Protein AF-0000000066669641 (afdb_homodimer)

InterPro domains:
  IPR005149 Transcription regulator PadR, N-terminal [PF03551] (8-84)
  IPR036388 Winged helix-like DNA-binding domain superfamily [G3DSA:1.10.10.10] (2-96)
  IPR036390 Winged helix DNA-binding domain superfamily [SSF46785] (4-176)

Radius of gyration: 23.29 Å; Cα contacts (8 Å, |Δi|>4): 427; chains: 2; bounding box: 47×69×54 Å

pLDDT: mean 85.63, std 14.17, range [37.62, 98.5]

Sequence (362 aa):
MNETRLFVLAALAKSGPMHGHQLRRDARLDRAELWSRVKPGSLYGALHRMADENLIRPLRTEQPGALPARTVYEITDEGLRELRALRDEALTEVDIRPDPVDLALAVSADLDRKLLRGYLEDRIAALRAHGSRIAHHLERRWPEQSVVDDLVVDHAVMRIQAEIDWHEKILANIDELGDASMNETRLFVLAALAKSGPMHGHQLRRDARLDRAELWSRVKPGSLYGALHRMADENLIRPLRTEQPGALPARTVYEITDEGLRELRALRDEALTEVDIRPDPVDLALAVSADLDRKLLRGYLEDRIAALRAHGSRIAHHLERRWPEQSVVDDLVVDHAVMRIQAEIDWHEKILANIDELGDAS

Structure (mmCIF, N/CA/C/O backbone):
data_AF-0000000066669641-model_v1
#
loop_
_entity.id
_entity.type
_entity.pdbx_description
1 polymer 'Putative transcriptional regulator'
#
loop_
_atom_site.group_PDB
_atom_site.id
_atom_site.type_symbol
_atom_site.label_atom_id
_atom_site.label_alt_id
_atom_site.label_comp_id
_atom_site.label_asym_id
_atom_site.label_entity_id
_atom_site.label_seq_id
_atom_site.pdbx_PDB_ins_code
_atom_site.Cartn_x
_atom_site.Cartn_y
_atom_site.Cartn_z
_atom_site.occupancy
_atom_site.B_iso_or_equiv
_atom_site.auth_seq_id
_atom_site.auth_comp_id
_atom_site.auth_asym_id
_atom_site.auth_atom_id
_atom_site.pdbx_PDB_model_num
ATOM 1 N N . MET A 1 1 ? -9.578 7.969 -2.855 1 77.88 1 MET A N 1
ATOM 2 C CA . MET A 1 1 ? -9.242 9.211 -2.154 1 77.88 1 MET A CA 1
ATOM 3 C C . MET A 1 1 ? -8.07 9.914 -2.82 1 77.88 1 MET A C 1
ATOM 5 O O . MET A 1 1 ? -7.148 9.258 -3.32 1 77.88 1 MET A O 1
ATOM 9 N N . ASN A 1 2 ? -8.203 11.281 -2.865 1 85.44 2 ASN A N 1
ATOM 10 C CA . ASN A 1 2 ? -7.125 12.086 -3.434 1 85.44 2 ASN A CA 1
ATOM 11 C C . ASN A 1 2 ? -6.055 12.406 -2.393 1 85.44 2 ASN A C 1
ATOM 13 O O . ASN A 1 2 ? -6.16 13.391 -1.667 1 85.44 2 ASN A O 1
ATOM 17 N N . GLU A 1 3 ? -5.031 11.68 -2.336 1 86.75 3 GLU A N 1
ATOM 18 C CA . GLU A 1 3 ? -4.012 11.75 -1.296 1 86.75 3 GLU A CA 1
ATOM 19 C C . GLU A 1 3 ? -3.197 13.039 -1.41 1 86.75 3 GLU A C 1
ATOM 21 O O . GLU A 1 3 ? -2.77 13.602 -0.4 1 86.75 3 GLU A O 1
ATOM 26 N N . THR A 1 4 ? -3.041 13.484 -2.646 1 87.62 4 THR A N 1
ATOM 27 C CA . THR A 1 4 ? -2.303 14.719 -2.861 1 87.62 4 THR A CA 1
ATOM 28 C C . THR A 1 4 ? -3.049 15.906 -2.258 1 87.62 4 THR A C 1
ATOM 30 O O . THR A 1 4 ? -2.447 16.75 -1.586 1 87.62 4 THR A O 1
ATOM 33 N N . ARG A 1 5 ? -4.332 15.93 -2.477 1 91.38 5 ARG A N 1
ATOM 34 C CA . ARG A 1 5 ? -5.168 16.984 -1.912 1 91.38 5 ARG A CA 1
ATOM 35 C C . ARG A 1 5 ? -5.137 16.953 -0.388 1 91.38 5 ARG A C 1
ATOM 37 O O . ARG A 1 5 ? -5 18 0.257 1 91.38 5 ARG A O 1
ATOM 44 N N . LEU A 1 6 ? -5.273 15.781 0.123 1 91.94 6 LEU A N 1
ATOM 45 C CA . LEU A 1 6 ? -5.219 15.625 1.572 1 91.94 6 LEU A CA 1
ATOM 46 C C . LEU A 1 6 ? -3.891 16.125 2.123 1 91.94 6 LEU A C 1
ATOM 48 O O . LEU A 1 6 ? -3.863 16.859 3.123 1 91.94 6 LEU A O 1
ATOM 52 N N . PHE A 1 7 ? -2.834 15.828 1.458 1 89.19 7 PHE A N 1
ATOM 53 C CA . PHE A 1 7 ? -1.506 16.234 1.91 1 89.19 7 PHE A CA 1
ATOM 54 C C . PHE A 1 7 ? -1.358 17.75 1.89 1 89.19 7 PHE A C 1
ATOM 56 O O . PHE A 1 7 ? -0.951 18.344 2.885 1 89.19 7 PHE A O 1
ATOM 63 N N . VAL A 1 8 ? -1.684 18.328 0.828 1 91 8 VAL A N 1
ATOM 64 C CA . VAL A 1 8 ? -1.504 19.766 0.656 1 91 8 VAL A CA 1
ATOM 65 C C . VAL A 1 8 ? -2.34 20.516 1.69 1 91 8 VAL A C 1
ATOM 67 O O . VAL A 1 8 ? -1.834 21.406 2.375 1 91 8 VAL A O 1
ATOM 70 N N . LEU A 1 9 ? -3.596 20.156 1.778 1 94.19 9 LEU A N 1
ATOM 71 C CA . LEU A 1 9 ? -4.492 20.859 2.697 1 94.19 9 LEU A CA 1
ATOM 72 C C . LEU A 1 9 ? -4.055 20.641 4.145 1 94.19 9 LEU A C 1
ATOM 74 O O . LEU A 1 9 ? -4.125 21.562 4.957 1 94.19 9 LEU A O 1
ATOM 78 N N . ALA A 1 10 ? -3.633 19.438 4.457 1 90.94 10 ALA A N 1
ATOM 79 C CA . ALA A 1 10 ? -3.146 19.172 5.809 1 90.94 10 ALA A CA 1
ATOM 80 C C . ALA A 1 10 ? -1.915 20.016 6.129 1 90.94 10 ALA A C 1
ATOM 82 O O . ALA A 1 10 ? -1.809 20.578 7.219 1 90.94 10 ALA A O 1
ATOM 83 N N . ALA A 1 11 ? -0.983 20.062 5.195 1 88.69 11 ALA A N 1
ATOM 84 C CA . ALA A 1 11 ? 0.244 20.828 5.391 1 88.69 11 ALA A CA 1
ATOM 85 C C . ALA A 1 11 ? -0.063 22.312 5.629 1 88.69 11 ALA A C 1
ATOM 87 O O . ALA A 1 11 ? 0.479 22.922 6.555 1 88.69 11 ALA A O 1
ATOM 88 N N . LEU A 1 12 ? -0.949 22.844 4.863 1 92.75 12 LEU A N 1
ATOM 89 C CA . LEU A 1 12 ? -1.295 24.25 4.984 1 92.75 12 LEU A CA 1
ATOM 90 C C . LEU A 1 12 ? -2.049 24.516 6.281 1 92.75 12 LEU A C 1
ATOM 92 O O . LEU A 1 12 ? -1.861 25.562 6.914 1 92.75 12 LEU A O 1
ATOM 96 N N . ALA A 1 13 ? -2.893 23.625 6.633 1 91.56 13 ALA A N 1
ATOM 97 C CA . ALA A 1 13 ? -3.66 23.797 7.863 1 91.56 13 ALA A CA 1
ATOM 98 C C . ALA A 1 13 ? -2.752 23.734 9.086 1 91.56 13 ALA A C 1
ATOM 100 O O . ALA A 1 13 ? -2.947 24.469 10.055 1 91.56 13 ALA A O 1
ATOM 101 N N . LYS A 1 14 ? -1.806 22.922 9.047 1 85.31 14 LYS A N 1
ATOM 102 C CA . LYS A 1 14 ? -0.947 22.672 10.203 1 85.31 14 LYS A CA 1
ATOM 103 C C . LYS A 1 14 ? 0.158 23.719 10.297 1 85.31 14 LYS A C 1
ATOM 105 O O . LYS A 1 14 ? 0.497 24.172 11.391 1 85.31 14 LYS A O 1
ATOM 110 N N . SER A 1 15 ? 0.747 24.125 9.148 1 85.88 15 SER A N 1
ATOM 111 C CA . SER A 1 15 ? 1.974 24.906 9.188 1 85.88 15 SER A CA 1
ATOM 112 C C . SER A 1 15 ? 1.742 26.328 8.656 1 85.88 15 SER A C 1
ATOM 114 O O . SER A 1 15 ? 2.65 27.156 8.68 1 85.88 15 SER A O 1
ATOM 116 N N . GLY A 1 16 ? 0.54 26.531 8.25 1 91.56 16 GLY A N 1
ATOM 117 C CA . GLY A 1 16 ? 0.244 27.844 7.699 1 91.56 16 GLY A CA 1
ATOM 118 C C . GLY A 1 16 ? 0.595 27.969 6.23 1 91.56 16 GLY A C 1
ATOM 119 O O . GLY A 1 16 ? 0.875 26.969 5.566 1 91.56 16 GLY A O 1
ATOM 120 N N . PRO A 1 17 ? 0.526 29.188 5.703 1 94.88 17 PRO A N 1
ATOM 121 C CA . PRO A 1 17 ? 0.768 29.422 4.277 1 94.88 17 PRO A CA 1
ATOM 122 C C . PRO A 1 17 ? 2.154 28.969 3.83 1 94.88 17 PRO A C 1
ATOM 124 O O . PRO A 1 17 ? 3.129 29.125 4.57 1 94.88 17 PRO A O 1
ATOM 127 N N . MET A 1 18 ? 2.24 28.359 2.67 1 92.69 18 MET A N 1
ATOM 128 C CA . MET A 1 18 ? 3.486 27.828 2.129 1 92.69 18 MET A CA 1
ATOM 129 C C . MET A 1 18 ? 3.5 27.906 0.607 1 92.69 18 MET A C 1
ATOM 131 O O . MET A 1 18 ? 2.445 27.938 -0.027 1 92.69 18 MET A O 1
ATOM 135 N N . HIS A 1 19 ? 4.734 28.016 0.045 1 91 19 HIS A N 1
ATOM 136 C CA . HIS A 1 19 ? 4.879 27.891 -1.402 1 91 19 HIS A CA 1
ATOM 137 C C . HIS A 1 19 ? 5.012 26.438 -1.827 1 91 19 HIS A C 1
ATOM 139 O O . HIS A 1 19 ? 5.227 25.562 -0.989 1 91 19 HIS A O 1
ATOM 145 N N . GLY A 1 20 ? 4.871 26.219 -3.174 1 85.69 20 GLY A N 1
ATOM 146 C CA . GLY A 1 20 ? 4.961 24.875 -3.721 1 85.69 20 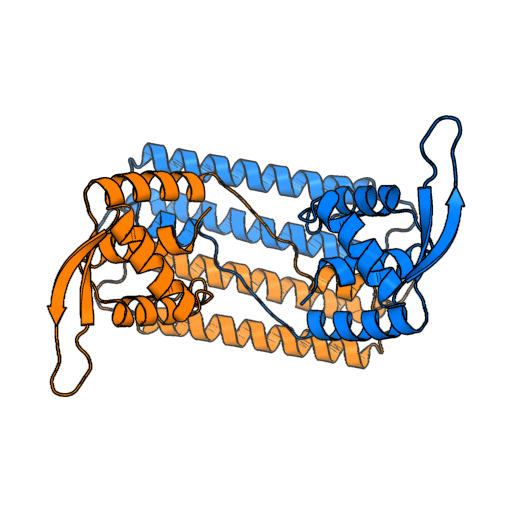GLY A CA 1
ATOM 147 C C . GLY A 1 20 ? 6.27 24.188 -3.383 1 85.69 20 GLY A C 1
ATOM 148 O O . GLY A 1 20 ? 6.281 22.984 -3.059 1 85.69 20 GLY A O 1
ATOM 149 N N . HIS A 1 21 ? 7.359 24.922 -3.406 1 84.94 21 HIS A N 1
ATOM 150 C CA . HIS A 1 21 ? 8.672 24.359 -3.104 1 84.94 21 HIS A CA 1
ATOM 151 C C . HIS A 1 21 ? 8.742 23.844 -1.667 1 84.94 21 HIS A C 1
ATOM 153 O O . HIS A 1 21 ? 9.336 22.812 -1.399 1 84.94 21 HIS A O 1
ATOM 159 N N . GLN A 1 22 ? 8.258 24.594 -0.797 1 83.19 22 GLN A N 1
ATOM 160 C CA . GLN A 1 22 ? 8.219 24.188 0.602 1 83.19 22 GLN A CA 1
ATOM 161 C C . GLN A 1 22 ? 7.34 22.953 0.786 1 83.19 22 GLN A C 1
ATOM 163 O O . GLN A 1 22 ? 7.695 22.031 1.532 1 83.19 22 GLN A O 1
ATOM 168 N N . LEU A 1 23 ? 6.199 22.938 0.137 1 84.56 23 LEU A N 1
ATOM 169 C CA . LEU A 1 23 ? 5.316 21.766 0.185 1 84.56 23 LEU A CA 1
ATOM 170 C C . LEU A 1 23 ? 6.023 20.531 -0.345 1 84.56 23 LEU A C 1
ATOM 172 O O . LEU A 1 23 ? 5.887 19.438 0.223 1 84.56 23 LEU A O 1
ATOM 176 N N . ARG A 1 24 ? 6.715 20.703 -1.405 1 78.81 24 ARG A N 1
ATOM 177 C CA . ARG A 1 24 ? 7.469 19.594 -1.991 1 78.81 24 ARG A CA 1
ATOM 178 C C . ARG A 1 24 ? 8.531 19.078 -1.023 1 78.81 24 ARG A C 1
ATOM 180 O O . ARG A 1 24 ? 8.711 17.875 -0.875 1 78.81 24 ARG A O 1
ATOM 187 N N . ARG A 1 25 ? 9.234 20.016 -0.376 1 75.62 25 ARG A N 1
ATOM 188 C CA . ARG A 1 25 ? 10.258 19.641 0.599 1 75.62 25 ARG A CA 1
ATOM 189 C C . ARG A 1 25 ? 9.641 18.891 1.772 1 75.62 25 ARG A C 1
ATOM 191 O O . ARG A 1 25 ? 10.195 17.875 2.225 1 75.62 25 ARG A O 1
ATOM 198 N N . ASP A 1 26 ? 8.547 19.406 2.225 1 73.25 26 ASP A N 1
ATOM 199 C CA . ASP A 1 26 ? 7.859 18.766 3.344 1 73.25 26 ASP A CA 1
ATOM 200 C C . ASP A 1 26 ? 7.367 17.375 2.963 1 73.25 26 ASP A C 1
ATOM 202 O O . ASP A 1 26 ? 7.332 16.469 3.801 1 73.25 26 ASP A O 1
ATOM 206 N N . ALA A 1 27 ? 6.949 17.266 1.756 1 68.69 27 ALA A N 1
ATOM 207 C CA . ALA A 1 27 ? 6.523 15.961 1.263 1 68.69 27 ALA A CA 1
ATOM 208 C C . ALA A 1 27 ? 7.684 14.969 1.255 1 68.69 27 ALA A C 1
ATOM 210 O O . ALA A 1 27 ? 7.496 13.773 1.507 1 68.69 27 ALA A O 1
ATOM 211 N N . ARG A 1 28 ? 8.828 15.484 0.914 1 63.47 28 ARG A N 1
ATOM 212 C CA . ARG A 1 28 ? 10.016 14.641 0.852 1 63.47 28 ARG A CA 1
ATOM 213 C C . ARG A 1 28 ? 10.516 14.289 2.25 1 63.47 28 ARG A C 1
ATOM 215 O O . ARG A 1 28 ? 10.961 13.172 2.498 1 63.47 28 ARG A O 1
ATOM 222 N N . LEU A 1 29 ? 10.656 15.453 2.982 1 55.28 29 LEU A N 1
ATOM 223 C CA . LEU A 1 29 ? 11.227 15.305 4.316 1 55.28 29 LEU A CA 1
ATOM 224 C C . LEU A 1 29 ? 10.266 14.555 5.234 1 55.28 29 LEU A C 1
ATOM 226 O O . LEU A 1 29 ? 10.703 13.773 6.086 1 55.28 29 LEU A O 1
ATOM 230 N N . ASP A 1 30 ? 9.117 15.383 5.18 1 48.59 30 ASP A N 1
ATOM 231 C CA . ASP A 1 30 ? 8.211 14.805 6.168 1 48.59 30 ASP A CA 1
ATOM 232 C C . ASP A 1 30 ? 7.867 13.359 5.816 1 48.59 30 ASP A C 1
ATOM 234 O O . ASP A 1 30 ? 7.527 13.055 4.672 1 48.59 30 ASP A O 1
ATOM 238 N N . ARG A 1 31 ? 8.289 12.531 6.816 1 49.28 31 ARG A N 1
ATOM 239 C CA . ARG A 1 31 ? 8.016 11.125 7.098 1 49.28 31 ARG A CA 1
ATOM 240 C C . ARG A 1 31 ? 7.285 10.469 5.934 1 49.28 31 ARG A C 1
ATOM 242 O O . ARG A 1 31 ? 6.945 9.289 5.996 1 49.28 31 ARG A O 1
ATOM 249 N N . ALA A 1 32 ? 6.742 11.484 5.07 1 46.97 32 ALA A N 1
ATOM 250 C CA . ALA A 1 32 ? 5.871 11.148 3.951 1 46.97 32 ALA A CA 1
ATOM 251 C C . ALA A 1 32 ? 6.68 10.641 2.76 1 46.97 32 ALA A C 1
ATOM 253 O O . ALA A 1 32 ? 6.672 11.258 1.691 1 46.97 32 ALA A O 1
ATOM 254 N N . GLU A 1 33 ? 8.023 10.68 2.943 1 48.84 33 GLU A N 1
ATOM 255 C CA . GLU A 1 33 ? 8.406 9.938 1.742 1 48.84 33 GLU A CA 1
ATOM 256 C C . GLU A 1 33 ? 7.227 9.164 1.173 1 48.84 33 GLU A C 1
ATOM 258 O O . GLU A 1 33 ? 7.168 8.906 -0.031 1 48.84 33 GLU A O 1
ATOM 263 N N . LEU A 1 34 ? 6.414 8.883 2.174 1 47.62 34 LEU A N 1
ATOM 264 C CA . LEU A 1 34 ? 5.145 8.172 2.088 1 47.62 34 LEU A CA 1
ATOM 265 C C . LEU A 1 34 ? 4.203 8.859 1.102 1 47.62 34 LEU A C 1
ATOM 267 O O . LEU A 1 34 ? 3.41 8.195 0.43 1 47.62 34 LEU A O 1
ATOM 271 N N . TRP A 1 35 ? 4.355 10.305 1.173 1 50.66 35 TRP A N 1
ATOM 272 C CA . TRP A 1 35 ? 3.512 11.086 0.277 1 50.66 35 TRP A CA 1
ATOM 273 C C . TRP A 1 35 ? 4.285 11.523 -0.963 1 50.66 35 TRP A C 1
ATOM 275 O O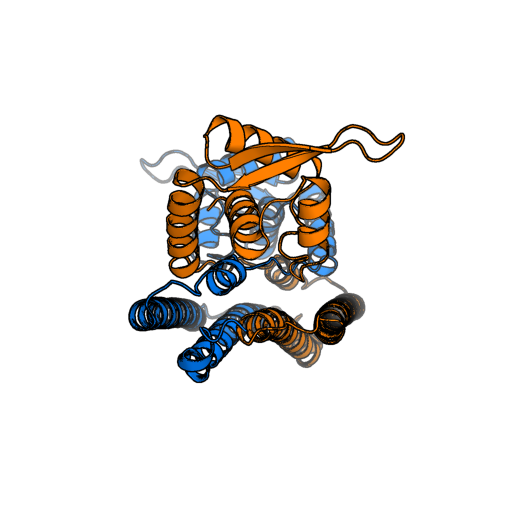 . TRP A 1 35 ? 3.764 12.258 -1.804 1 50.66 35 TRP A O 1
ATOM 285 N N . SER A 1 36 ? 5.551 11.148 -0.812 1 49.81 36 SER A N 1
ATOM 286 C CA . SER A 1 36 ? 6.574 11.523 -1.786 1 49.81 36 SER A CA 1
ATOM 287 C C . SER A 1 36 ? 6.27 10.922 -3.158 1 49.81 36 SER A C 1
ATOM 289 O O . SER A 1 36 ? 6.906 11.281 -4.148 1 49.81 36 SER A O 1
ATOM 291 N N . ARG A 1 37 ? 5.219 10.164 -3.098 1 58.28 37 ARG A N 1
ATOM 292 C CA . ARG A 1 37 ? 5.062 9.664 -4.461 1 58.28 37 ARG A CA 1
ATOM 293 C C . ARG A 1 37 ? 4.426 10.711 -5.363 1 58.28 37 ARG A C 1
ATOM 295 O O . ARG A 1 37 ? 4.121 10.438 -6.523 1 58.28 37 ARG A O 1
ATOM 302 N N . VAL A 1 38 ? 4.387 11.828 -4.715 1 61.34 38 VAL A N 1
ATOM 303 C CA . VAL A 1 38 ? 3.846 12.891 -5.559 1 61.34 38 VAL A CA 1
ATOM 304 C C . VAL A 1 38 ? 4.969 13.523 -6.379 1 61.34 38 VAL A C 1
ATOM 306 O O . VAL A 1 38 ? 5.895 14.125 -5.816 1 61.34 38 VAL A O 1
ATOM 309 N N . LYS A 1 39 ? 5.047 13.188 -7.582 1 68.75 39 LYS A N 1
ATOM 310 C CA . LYS A 1 39 ? 5.98 13.844 -8.492 1 68.75 39 LYS A CA 1
ATOM 311 C C . LYS A 1 39 ? 5.793 15.359 -8.469 1 68.75 39 LYS A C 1
ATOM 313 O O . LYS A 1 39 ? 4.664 15.852 -8.375 1 68.75 39 LYS A O 1
ATOM 318 N N . PRO A 1 40 ? 6.914 16.109 -8.531 1 72.31 40 PRO A N 1
ATOM 319 C CA . PRO A 1 40 ? 6.809 17.562 -8.5 1 72.31 40 PRO A CA 1
ATOM 320 C C . PRO A 1 40 ? 5.805 18.109 -9.516 1 72.31 40 PRO A C 1
ATOM 322 O O . PRO A 1 40 ? 4.996 18.984 -9.188 1 72.31 40 PRO A O 1
ATOM 325 N N . GLY A 1 41 ? 5.961 17.609 -10.68 1 74.75 41 GLY A N 1
ATOM 326 C CA . GLY A 1 41 ? 5.016 18.047 -11.703 1 74.75 41 GLY A CA 1
ATOM 327 C C . GLY A 1 41 ? 3.568 17.844 -11.297 1 74.75 41 GLY A C 1
ATOM 328 O O . GLY A 1 41 ? 2.727 18.719 -11.516 1 74.75 41 GLY A O 1
ATOM 329 N N . SER A 1 42 ? 3.328 16.828 -10.688 1 81.06 42 SER A N 1
ATOM 330 C CA . SER A 1 42 ? 1.966 16.516 -10.273 1 81.06 42 SER A CA 1
ATOM 331 C C . SER A 1 42 ? 1.516 17.391 -9.117 1 81.06 42 SER A C 1
ATOM 333 O O . SER A 1 42 ? 0.341 17.766 -9.031 1 81.06 42 SER A O 1
ATOM 335 N N . LEU A 1 43 ? 2.461 17.859 -8.312 1 86.12 43 LEU A N 1
ATOM 336 C CA . LEU A 1 43 ? 2.131 18.688 -7.16 1 86.12 43 LEU A CA 1
ATOM 337 C C . LEU A 1 43 ? 1.7 20.078 -7.605 1 86.12 43 LEU A C 1
ATOM 339 O O . LEU A 1 43 ? 0.69 20.609 -7.133 1 86.12 43 LEU A O 1
ATOM 343 N N . TYR A 1 44 ? 2.498 20.609 -8.57 1 87.94 44 TYR A N 1
ATOM 344 C CA . TYR A 1 44 ? 2.172 21.953 -9.031 1 87.94 44 TYR A CA 1
ATOM 345 C C . TYR A 1 44 ? 0.84 21.969 -9.766 1 87.94 44 TYR A C 1
ATOM 347 O O . TYR A 1 44 ? 0.056 22.906 -9.633 1 87.94 44 TYR A O 1
ATOM 355 N N . GLY A 1 45 ? 0.645 20.969 -10.578 1 89.38 45 GLY A N 1
ATOM 356 C CA . GLY A 1 45 ? -0.655 20.812 -11.211 1 89.38 45 GLY A CA 1
ATOM 357 C C . GLY A 1 45 ? -1.797 20.719 -10.219 1 89.38 45 GLY A C 1
ATOM 358 O O . GLY A 1 45 ? -2.85 21.328 -10.406 1 89.38 45 GLY A O 1
ATOM 359 N N . ALA A 1 46 ? -1.56 20.016 -9.195 1 90.62 46 ALA A N 1
ATOM 360 C CA . ALA A 1 46 ? -2.566 19.859 -8.148 1 90.62 46 ALA A CA 1
ATOM 361 C C . ALA A 1 46 ? -2.84 21.188 -7.445 1 90.62 46 ALA A C 1
ATOM 363 O O . ALA A 1 46 ? -3.99 21.516 -7.148 1 90.62 46 ALA A O 1
ATOM 364 N N . LEU A 1 47 ? -1.829 21.953 -7.254 1 93 47 LEU A N 1
ATOM 365 C CA . LEU A 1 47 ? -1.981 23.25 -6.605 1 93 47 LEU A CA 1
ATOM 366 C C . LEU A 1 47 ? -2.828 24.188 -7.461 1 93 47 LEU A C 1
ATOM 368 O O . LEU A 1 47 ? -3.715 24.875 -6.945 1 93 47 LEU A O 1
ATOM 372 N N . HIS A 1 48 ? -2.518 24.188 -8.703 1 93.62 48 HIS A N 1
ATOM 373 C CA . HIS A 1 48 ? -3.285 25.031 -9.617 1 93.62 48 HIS A CA 1
ATOM 374 C C . HIS A 1 48 ? -4.754 24.625 -9.633 1 93.62 48 HIS A C 1
ATOM 376 O O . HIS A 1 48 ? -5.641 25.484 -9.562 1 93.62 48 HIS A O 1
ATOM 382 N N . ARG A 1 49 ? -5.016 23.391 -9.719 1 96.06 49 ARG A N 1
ATOM 383 C CA . ARG A 1 49 ? -6.387 22.891 -9.719 1 96.06 49 ARG A CA 1
ATOM 384 C C . ARG A 1 49 ? -7.102 23.234 -8.422 1 96.06 49 ARG A C 1
ATOM 386 O O . ARG A 1 49 ? -8.266 23.625 -8.43 1 96.06 49 ARG A O 1
ATOM 393 N N . MET A 1 50 ? -6.438 23.062 -7.324 1 97.25 50 MET A N 1
ATOM 394 C CA . MET A 1 50 ? -7.023 23.344 -6.016 1 97.25 50 MET A CA 1
ATOM 395 C C . MET A 1 50 ? -7.324 24.828 -5.855 1 97.25 50 MET A C 1
ATOM 397 O O . MET A 1 50 ? -8.297 25.203 -5.203 1 97.25 50 MET A O 1
ATOM 401 N N . ALA A 1 51 ? -6.473 25.656 -6.418 1 96.81 51 ALA A N 1
ATOM 402 C CA . ALA A 1 51 ? -6.73 27.094 -6.414 1 96.81 51 ALA A CA 1
ATOM 403 C C . ALA A 1 51 ? -7.953 27.438 -7.262 1 96.81 51 ALA A C 1
ATOM 405 O O . ALA A 1 51 ? -8.797 28.25 -6.852 1 96.81 51 ALA A O 1
ATOM 406 N N . ASP A 1 52 ? -8.008 26.781 -8.422 1 97.19 52 ASP A N 1
ATOM 407 C CA . ASP A 1 52 ? -9.156 26.969 -9.297 1 97.19 52 ASP A CA 1
ATOM 408 C C . ASP A 1 52 ? -10.453 26.547 -8.609 1 97.19 52 ASP A C 1
ATOM 410 O O . ASP A 1 52 ? -11.516 27.125 -8.852 1 97.19 52 ASP A O 1
ATOM 414 N N . GLU A 1 53 ? -10.375 25.562 -7.738 1 97.75 53 GLU A N 1
ATOM 415 C CA . GLU A 1 53 ? -11.523 25.031 -7.008 1 97.75 53 GLU A CA 1
ATOM 416 C C . GLU A 1 53 ? -11.742 25.797 -5.707 1 97.75 53 GLU A C 1
ATOM 418 O O . GLU A 1 53 ? -12.633 25.453 -4.922 1 97.75 53 GLU A O 1
ATOM 423 N N . ASN A 1 54 ? -10.922 26.781 -5.434 1 98.12 54 ASN A N 1
ATOM 424 C CA . ASN A 1 54 ? -11 27.672 -4.281 1 98.12 54 ASN A CA 1
ATOM 425 C C . ASN A 1 54 ? -10.75 26.922 -2.977 1 98.12 54 ASN A C 1
ATOM 427 O O . ASN A 1 54 ? -11.305 27.281 -1.936 1 98.12 54 ASN A O 1
ATOM 431 N N . LEU A 1 55 ? -10.039 25.828 -3.016 1 98.5 55 LEU A N 1
ATOM 432 C CA . LEU A 1 55 ? -9.648 25.125 -1.804 1 98.5 55 LEU A CA 1
ATOM 433 C C . LEU A 1 55 ? -8.453 25.812 -1.142 1 98.5 55 LEU A C 1
ATOM 435 O O . LEU A 1 55 ? -8.273 25.719 0.075 1 98.5 55 LEU A O 1
ATOM 439 N N . ILE A 1 56 ? -7.613 26.375 -2.012 1 98.25 56 ILE A N 1
ATOM 440 C CA . ILE A 1 56 ? -6.512 27.219 -1.581 1 98.25 56 ILE A CA 1
ATOM 441 C C . ILE A 1 56 ? -6.523 28.531 -2.383 1 98.25 56 ILE A C 1
ATOM 443 O O . ILE A 1 56 ? -7.227 28.641 -3.389 1 98.25 56 ILE A O 1
ATOM 447 N N . ARG A 1 57 ? -5.773 29.531 -1.883 1 97.81 57 ARG A N 1
ATOM 448 C CA . ARG A 1 57 ? -5.676 30.797 -2.604 1 97.81 57 ARG A CA 1
ATOM 449 C C . ARG A 1 57 ? -4.297 31.422 -2.432 1 97.81 57 ARG A C 1
ATOM 451 O O . ARG A 1 57 ? -3.645 31.234 -1.402 1 97.81 57 ARG A O 1
ATOM 458 N N . PRO A 1 58 ? -3.838 32.125 -3.555 1 95.25 58 PRO A N 1
ATOM 459 C CA . PRO A 1 58 ? -2.582 32.875 -3.383 1 95.25 58 PRO A CA 1
ATOM 460 C C . PRO A 1 58 ? -2.684 33.969 -2.328 1 95.25 58 PRO A C 1
ATOM 462 O O . PRO A 1 58 ? -3.637 34.75 -2.336 1 95.25 58 PRO A O 1
ATOM 465 N N . LEU A 1 59 ? -1.82 33.875 -1.441 1 94.5 59 LEU A N 1
ATOM 466 C CA . LEU A 1 59 ? -1.747 34.906 -0.404 1 94.5 59 LEU A CA 1
ATOM 467 C C . LEU A 1 59 ? -0.808 36.031 -0.818 1 94.5 59 LEU A C 1
ATOM 469 O O . LEU A 1 59 ? -1.121 37.219 -0.626 1 94.5 59 LEU A O 1
ATOM 473 N N . ARG A 1 60 ? 0.379 35.594 -1.363 1 91.31 60 ARG A N 1
ATOM 474 C CA . ARG A 1 60 ? 1.382 36.562 -1.799 1 91.31 60 ARG A CA 1
ATOM 475 C C . ARG A 1 60 ? 2.391 35.938 -2.744 1 91.31 60 ARG A C 1
ATOM 477 O O . ARG A 1 60 ? 2.426 34.688 -2.881 1 91.31 60 ARG A O 1
ATOM 484 N N . THR A 1 61 ? 3.066 36.719 -3.465 1 88.38 61 THR A N 1
ATOM 485 C CA . THR A 1 61 ? 4.168 36.281 -4.312 1 88.38 61 THR A CA 1
ATOM 486 C C . THR A 1 61 ? 5.508 36.719 -3.73 1 88.38 61 THR A C 1
ATOM 488 O O . THR A 1 61 ? 5.648 37.875 -3.275 1 88.38 61 THR A O 1
ATOM 491 N N . GLU A 1 62 ? 6.355 35.719 -3.592 1 85.12 62 GLU A N 1
ATOM 492 C CA . GLU A 1 62 ? 7.688 36.031 -3.08 1 85.12 62 GLU A CA 1
ATOM 493 C C . GLU A 1 62 ? 8.758 35.781 -4.141 1 85.12 62 GLU A C 1
ATOM 495 O O . GLU A 1 62 ? 8.656 34.812 -4.918 1 85.12 62 GLU A O 1
ATOM 500 N N . GLN A 1 63 ? 9.648 36.719 -4.348 1 82.12 63 GLN A N 1
ATOM 501 C CA . GLN A 1 63 ? 10.781 36.562 -5.262 1 82.12 63 GLN A CA 1
ATOM 502 C C . GLN A 1 63 ? 12.109 36.75 -4.531 1 82.12 63 GLN A C 1
ATOM 504 O O . GLN A 1 63 ? 12.625 37.844 -4.441 1 82.12 63 GLN A O 1
ATOM 509 N N . PRO A 1 64 ? 12.523 35.625 -4.039 1 75.5 64 PRO A N 1
ATOM 510 C CA . PRO A 1 64 ? 13.82 35.781 -3.381 1 75.5 64 PRO A CA 1
ATOM 511 C C . PRO A 1 64 ? 14.969 36 -4.371 1 75.5 64 PRO A C 1
ATOM 513 O O . PRO A 1 64 ? 15.375 35.062 -5.062 1 75.5 64 PRO A O 1
ATOM 516 N N . GLY A 1 65 ? 15.484 37.219 -4.25 1 78.38 65 GLY A N 1
ATOM 517 C CA . GLY A 1 65 ? 16.625 37.531 -5.086 1 78.38 65 GLY A CA 1
ATOM 518 C C . GLY A 1 65 ? 16.375 37.312 -6.566 1 78.38 65 GLY A C 1
ATOM 519 O O . GLY A 1 65 ? 15.375 37.812 -7.113 1 78.38 65 GLY A O 1
ATOM 520 N N . ALA A 1 66 ? 17.359 36.5 -7.195 1 80.25 66 ALA A N 1
ATOM 521 C CA . ALA A 1 66 ? 17.344 36.25 -8.641 1 80.25 66 ALA A CA 1
ATOM 522 C C . ALA A 1 66 ? 16.516 35.031 -8.977 1 80.25 66 ALA A C 1
ATOM 524 O O . ALA A 1 66 ? 16.453 34.625 -10.141 1 80.25 66 ALA A O 1
ATOM 525 N N . LEU A 1 67 ? 15.867 34.438 -7.922 1 75.19 67 LEU A N 1
ATOM 526 C CA . LEU A 1 67 ? 15.086 33.25 -8.156 1 75.19 67 LEU A CA 1
ATOM 527 C C . LEU A 1 67 ? 13.688 33.594 -8.656 1 75.19 67 LEU A C 1
ATOM 529 O O . LEU A 1 67 ? 13.188 34.688 -8.406 1 75.19 67 LEU A O 1
ATOM 533 N N . PRO A 1 68 ? 13.172 32.688 -9.508 1 77.44 68 PRO A N 1
ATOM 534 C CA . PRO A 1 68 ? 11.812 32.938 -9.992 1 77.44 68 PRO A CA 1
ATOM 535 C C . PRO A 1 68 ? 10.82 33.188 -8.867 1 77.44 68 PRO A C 1
ATOM 537 O O . PRO A 1 68 ? 11.008 32.719 -7.746 1 77.44 68 PRO A O 1
ATOM 540 N N . ALA A 1 69 ? 9.906 34.125 -9.172 1 83.38 69 ALA A N 1
ATOM 541 C CA . ALA A 1 69 ? 8.852 34.438 -8.211 1 83.38 69 ALA A CA 1
ATOM 542 C C . ALA A 1 69 ? 8.086 33.188 -7.812 1 83.38 69 ALA A C 1
ATOM 544 O O . ALA A 1 69 ? 7.828 32.312 -8.648 1 83.38 69 ALA A O 1
ATOM 545 N N . ARG A 1 70 ? 7.852 33 -6.512 1 88.19 70 ARG A N 1
ATOM 546 C CA . ARG A 1 70 ? 7.09 31.859 -5.988 1 88.19 70 ARG A CA 1
ATOM 547 C C . ARG A 1 70 ? 5.793 32.344 -5.336 1 88.19 70 ARG A C 1
ATOM 549 O O . ARG A 1 70 ? 5.762 33.375 -4.695 1 88.19 70 ARG A O 1
ATOM 556 N N . THR A 1 71 ? 4.762 31.641 -5.566 1 91.56 71 THR A N 1
ATOM 557 C CA . THR A 1 71 ? 3.453 31.953 -5.008 1 91.56 71 THR A CA 1
ATOM 558 C C . THR A 1 71 ? 3.248 31.234 -3.674 1 91.56 71 THR A C 1
ATOM 560 O O . THR A 1 71 ? 3.482 30.031 -3.568 1 91.56 71 THR A O 1
ATOM 563 N N . VAL A 1 72 ? 2.902 32.031 -2.652 1 95.12 72 VAL A N 1
ATOM 564 C CA . VAL A 1 72 ? 2.551 31.453 -1.353 1 95.12 72 VAL A CA 1
ATOM 565 C C . VAL A 1 72 ? 1.04 31.25 -1.272 1 95.12 72 VAL A C 1
ATOM 567 O O . VAL A 1 72 ? 0.263 32.156 -1.522 1 95.12 72 VAL A O 1
ATOM 570 N N . TYR A 1 73 ? 0.677 29.969 -0.929 1 96.88 73 TYR A N 1
ATOM 571 C CA . TYR A 1 73 ? -0.74 29.625 -0.853 1 96.88 73 TYR A CA 1
ATOM 572 C C . TYR A 1 73 ? -1.191 29.5 0.596 1 96.88 73 TYR A C 1
ATOM 574 O O . TYR A 1 73 ? -0.397 29.141 1.469 1 96.88 73 TYR A O 1
ATOM 582 N N . GLU A 1 74 ? -2.443 29.859 0.832 1 97.69 74 GLU A N 1
ATOM 583 C CA . GLU A 1 74 ? -3.1 29.578 2.102 1 97.69 74 GLU A CA 1
ATOM 584 C C . GLU A 1 74 ? -4.375 28.766 1.892 1 97.69 74 GLU A C 1
ATOM 586 O O . GLU A 1 74 ? -4.957 28.781 0.805 1 97.69 74 GLU A O 1
ATOM 591 N N . ILE A 1 75 ? -4.781 28.016 2.879 1 97.81 75 ILE A N 1
ATOM 592 C CA . ILE A 1 75 ? -6.004 27.219 2.834 1 97.81 75 ILE A CA 1
ATOM 593 C C . ILE A 1 75 ? -7.219 28.109 3.053 1 97.81 75 ILE A C 1
ATOM 595 O O . ILE A 1 75 ? -7.18 29.031 3.879 1 97.81 75 ILE A O 1
ATOM 599 N N . THR A 1 76 ? -8.289 27.906 2.312 1 98.31 76 THR A N 1
ATOM 600 C CA . THR A 1 76 ? -9.531 28.672 2.459 1 98.31 76 THR A CA 1
ATOM 601 C C . THR A 1 76 ? -10.5 27.953 3.385 1 98.31 76 THR A C 1
ATOM 603 O O . THR A 1 76 ? -10.211 26.844 3.859 1 98.31 76 THR A O 1
ATOM 606 N N . ASP A 1 77 ? -11.68 28.656 3.646 1 97.94 77 ASP A N 1
ATOM 607 C CA . ASP A 1 77 ? -12.734 28 4.414 1 97.94 77 ASP A CA 1
ATOM 608 C C . ASP A 1 77 ? -13.25 26.75 3.689 1 97.94 77 ASP A C 1
ATOM 610 O O . ASP A 1 77 ? -13.547 25.734 4.32 1 97.94 77 ASP A O 1
ATOM 614 N N . GLU A 1 78 ? -13.375 26.891 2.426 1 98.19 78 GLU A N 1
ATOM 615 C CA . GLU A 1 78 ? -13.773 25.734 1.625 1 98.19 78 GLU A CA 1
ATOM 616 C C . GLU A 1 78 ? -12.727 24.641 1.698 1 98.19 78 GLU A C 1
ATOM 618 O O . GLU A 1 78 ? -13.07 23.453 1.739 1 98.19 78 GLU A O 1
ATOM 623 N N . GLY A 1 79 ? -11.445 24.984 1.648 1 98.31 79 GLY A N 1
ATOM 624 C CA . GLY A 1 79 ? -10.359 24.031 1.813 1 98.31 79 GLY A CA 1
ATOM 625 C C . GLY A 1 79 ? -10.406 23.297 3.139 1 98.31 79 GLY A C 1
ATOM 626 O O . GLY A 1 79 ? -10.141 22.094 3.197 1 98.31 79 GLY A O 1
ATOM 627 N N . LEU A 1 80 ? -10.781 24.047 4.156 1 97.56 80 LEU A N 1
ATOM 628 C CA . LEU A 1 80 ? -10.898 23.438 5.48 1 97.56 80 LEU A CA 1
ATOM 629 C C . LEU A 1 80 ? -12.039 22.422 5.512 1 97.56 80 LEU A C 1
ATOM 631 O O . LEU A 1 80 ? -11.906 21.359 6.129 1 97.56 80 LEU A O 1
ATOM 635 N N . ARG A 1 81 ? -13.125 22.75 4.879 1 97.44 81 ARG A N 1
ATOM 636 C CA . ARG A 1 81 ? -14.242 21.812 4.785 1 97.44 81 ARG A CA 1
ATOM 637 C C . ARG A 1 81 ? -13.836 20.562 4.02 1 97.44 81 ARG A C 1
ATOM 639 O O . ARG A 1 81 ? -14.148 19.438 4.441 1 97.44 81 ARG A O 1
ATOM 646 N N . GLU A 1 82 ? -13.133 20.766 2.904 1 97.62 82 GLU A N 1
ATOM 647 C CA . GLU A 1 82 ? -12.633 19.641 2.121 1 97.62 82 GLU A CA 1
ATOM 648 C C . GLU A 1 82 ? -11.656 18.797 2.936 1 97.62 82 GLU A C 1
ATOM 650 O O . GLU A 1 82 ? -11.68 17.562 2.85 1 97.62 82 GLU A O 1
ATOM 655 N N . LEU A 1 83 ? -10.828 19.438 3.68 1 96.88 83 LEU A N 1
ATOM 656 C CA . LEU A 1 83 ? -9.875 18.719 4.52 1 96.88 83 LEU A CA 1
ATOM 657 C C . LEU A 1 83 ? -10.586 17.812 5.512 1 96.88 83 LEU A C 1
ATOM 659 O O . LEU A 1 83 ? -10.188 16.656 5.699 1 96.88 83 LEU A O 1
ATOM 663 N N . ARG A 1 84 ? -11.625 18.328 6.133 1 96.56 84 ARG A N 1
ATOM 664 C CA . ARG A 1 84 ? -12.375 17.516 7.09 1 96.56 84 ARG A CA 1
ATOM 665 C C . ARG A 1 84 ? -13.008 16.312 6.406 1 96.56 84 ARG A C 1
ATOM 667 O O . ARG A 1 84 ? -13 15.203 6.957 1 96.56 84 ARG A O 1
ATOM 674 N N . ALA A 1 85 ? -13.523 16.531 5.246 1 96.88 85 ALA A N 1
ATOM 675 C CA . ALA A 1 85 ? -14.133 15.445 4.492 1 96.88 85 ALA A CA 1
ATOM 676 C C . ALA A 1 85 ? -13.102 14.383 4.141 1 96.88 85 ALA A C 1
ATOM 678 O O . ALA A 1 85 ? -13.344 13.18 4.309 1 96.88 85 ALA A O 1
ATOM 679 N N . LEU A 1 86 ? -11.945 14.797 3.643 1 96.19 86 LEU A N 1
ATOM 680 C CA . LEU A 1 86 ? -10.875 13.875 3.27 1 96.19 86 LEU A CA 1
ATOM 681 C C . LEU A 1 86 ? -10.336 13.148 4.496 1 96.19 86 LEU A C 1
ATOM 683 O O . LEU A 1 86 ? -10.008 11.961 4.418 1 96.19 86 LEU A O 1
ATOM 687 N N . ARG A 1 87 ? -10.18 13.891 5.574 1 95.44 87 ARG A N 1
ATOM 688 C CA . ARG A 1 87 ? -9.75 13.281 6.832 1 95.44 87 ARG A CA 1
ATOM 689 C C . ARG A 1 87 ? -10.703 12.164 7.25 1 95.44 87 ARG A C 1
ATOM 691 O O . ARG A 1 87 ? -10.258 11.062 7.574 1 95.44 87 ARG A O 1
ATOM 698 N N . ASP A 1 88 ? -12 12.438 7.168 1 95.94 88 ASP A N 1
ATOM 699 C CA . ASP A 1 88 ? -13.008 11.445 7.535 1 95.94 88 ASP A CA 1
ATOM 700 C C . ASP A 1 88 ? -12.945 10.227 6.609 1 95.94 88 ASP A C 1
ATOM 702 O O . ASP A 1 88 ? -13.055 9.086 7.066 1 95.94 88 ASP A O 1
ATOM 706 N N . GLU A 1 89 ? -12.781 10.508 5.375 1 95.88 89 GLU A N 1
ATOM 707 C CA . GLU A 1 89 ? -12.633 9.422 4.406 1 95.88 89 GLU A CA 1
ATOM 708 C C . GLU A 1 89 ? -11.414 8.562 4.723 1 95.88 89 GLU A C 1
ATOM 710 O O . GLU A 1 89 ? -11.492 7.336 4.707 1 95.88 89 GLU A O 1
ATOM 715 N N . ALA A 1 90 ? -10.289 9.172 5.031 1 94.25 90 ALA A N 1
ATOM 716 C CA . ALA A 1 90 ? -9.039 8.477 5.324 1 94.25 90 ALA A CA 1
ATOM 717 C C . ALA A 1 90 ? -9.164 7.641 6.598 1 94.25 90 ALA A C 1
ATOM 719 O O . ALA A 1 90 ? -8.578 6.562 6.703 1 94.25 90 ALA A O 1
ATOM 720 N N . LEU A 1 91 ? -9.938 8.117 7.539 1 95.75 91 LEU A N 1
ATOM 721 C CA . LEU A 1 91 ? -10.141 7.402 8.797 1 95.75 91 LEU A CA 1
ATOM 722 C C . LEU A 1 91 ? -11.078 6.219 8.602 1 95.75 91 LEU A C 1
ATOM 724 O O . LEU A 1 91 ? -10.984 5.215 9.32 1 95.75 91 LEU A O 1
ATOM 728 N N . THR A 1 92 ? -11.922 6.293 7.594 1 94.75 92 THR A N 1
ATOM 729 C CA . THR A 1 92 ? -12.945 5.277 7.383 1 94.75 92 THR A CA 1
ATOM 730 C C . THR A 1 92 ? -12.438 4.18 6.453 1 94.75 92 THR A C 1
ATOM 732 O O . THR A 1 92 ? -12.734 3 6.66 1 94.75 92 THR A O 1
ATOM 735 N N . GLU A 1 93 ? -11.648 4.582 5.488 1 90.94 93 GLU A N 1
ATOM 736 C CA . GLU A 1 93 ? -11.219 3.629 4.469 1 90.94 93 GLU A CA 1
ATOM 737 C C . GLU A 1 93 ? -10 2.844 4.926 1 90.94 93 GLU A C 1
ATOM 739 O O . GLU A 1 93 ? -8.992 3.432 5.34 1 90.94 93 GLU A O 1
ATOM 744 N N . VAL A 1 94 ? -10.148 1.544 4.891 1 89 94 VAL A N 1
ATOM 745 C CA . VAL A 1 94 ? -9.039 0.639 5.176 1 89 94 VAL A CA 1
ATOM 746 C C . VAL A 1 94 ? -8.656 -0.126 3.91 1 89 94 VAL A C 1
ATOM 748 O O . VAL A 1 94 ? -9.492 -0.805 3.311 1 89 94 VAL A O 1
ATOM 751 N N . ASP A 1 95 ? -7.465 0.161 3.471 1 79.44 95 ASP A N 1
ATOM 752 C CA . ASP A 1 95 ? -7.016 -0.503 2.25 1 79.44 95 ASP A CA 1
ATOM 753 C C . ASP A 1 95 ? -5.645 -1.144 2.445 1 79.44 95 ASP A C 1
ATOM 755 O O . ASP A 1 95 ? -4.633 -0.443 2.527 1 79.44 95 ASP A O 1
ATOM 759 N N . ILE A 1 96 ? -5.602 -2.428 2.582 1 82.56 96 ILE A N 1
ATOM 760 C CA . ILE A 1 96 ? -4.336 -3.15 2.621 1 82.56 96 ILE A CA 1
ATOM 761 C C . ILE A 1 96 ? -4.02 -3.713 1.236 1 82.56 96 ILE A C 1
ATOM 763 O O . ILE A 1 96 ? -4.598 -4.719 0.82 1 82.56 96 ILE A O 1
ATOM 767 N N . ARG A 1 97 ? -3.133 -3.096 0.57 1 77.19 97 ARG A N 1
ATOM 768 C CA . ARG A 1 97 ? -2.805 -3.467 -0.803 1 77.19 97 ARG A CA 1
ATOM 769 C C . ARG A 1 97 ? -1.9 -4.695 -0.837 1 77.19 97 ARG A C 1
ATOM 771 O O . ARG A 1 97 ? -0.998 -4.832 -0.009 1 77.19 97 ARG A O 1
ATOM 778 N N . PRO A 1 98 ? -2.137 -5.496 -1.8 1 79.56 98 PRO A N 1
ATOM 779 C CA . PRO A 1 98 ? -1.241 -6.645 -1.957 1 79.56 98 PRO A CA 1
ATOM 780 C C . PRO A 1 98 ? 0.179 -6.238 -2.342 1 79.56 98 PRO A C 1
ATOM 782 O O . PRO A 1 98 ? 0.374 -5.215 -3 1 79.56 98 PRO A O 1
ATOM 785 N N . ASP A 1 99 ? 1.122 -6.977 -1.871 1 88.56 99 ASP A N 1
ATOM 786 C CA . ASP A 1 99 ? 2.52 -6.844 -2.273 1 88.56 99 ASP A CA 1
ATOM 787 C C . ASP A 1 99 ? 2.877 -7.852 -3.359 1 88.56 99 ASP A C 1
ATOM 789 O O . ASP A 1 99 ? 2.717 -9.062 -3.172 1 88.56 99 ASP A O 1
ATOM 793 N N . PRO A 1 100 ? 3.41 -7.379 -4.465 1 89.94 100 PRO A N 1
ATOM 794 C CA . PRO A 1 100 ? 3.76 -8.281 -5.562 1 89.94 100 PRO A CA 1
ATOM 795 C C . PRO A 1 100 ? 4.742 -9.367 -5.145 1 89.94 100 PRO A C 1
ATOM 797 O O . PRO A 1 100 ? 4.891 -10.375 -5.844 1 89.94 100 PRO A O 1
ATOM 800 N N . VAL A 1 101 ? 5.402 -9.18 -4.02 1 93.5 101 VAL A N 1
ATOM 801 C CA . VAL A 1 101 ? 6.379 -10.172 -3.576 1 93.5 101 VAL A CA 1
ATOM 802 C C . VAL A 1 101 ? 5.68 -11.5 -3.295 1 93.5 101 VAL A C 1
ATOM 804 O O . VAL A 1 101 ? 6.27 -12.57 -3.467 1 93.5 101 VAL A O 1
ATOM 807 N N . ASP A 1 102 ? 4.41 -11.477 -2.939 1 91.25 102 ASP A N 1
ATOM 808 C CA . ASP A 1 102 ? 3.648 -12.695 -2.676 1 91.25 102 ASP A CA 1
ATOM 809 C C . ASP A 1 102 ? 3.508 -13.539 -3.941 1 91.25 102 ASP A C 1
ATOM 811 O O . ASP A 1 102 ? 3.697 -14.75 -3.906 1 91.25 102 ASP A O 1
ATOM 815 N N . LEU A 1 103 ? 3.227 -12.883 -5.031 1 88.81 103 LEU A N 1
ATOM 816 C CA . LEU A 1 103 ? 3.1 -13.586 -6.301 1 88.81 103 LEU A CA 1
ATOM 817 C C . LEU A 1 103 ? 4.453 -14.102 -6.773 1 88.81 103 LEU A C 1
ATOM 819 O O . LEU A 1 103 ? 4.547 -15.203 -7.32 1 88.81 103 LEU A O 1
ATOM 823 N N . ALA A 1 104 ? 5.41 -13.25 -6.562 1 92.38 104 ALA A N 1
ATOM 824 C CA . ALA A 1 104 ? 6.754 -13.672 -6.945 1 92.38 104 ALA A CA 1
ATOM 825 C C . ALA A 1 104 ? 7.164 -14.945 -6.203 1 92.38 104 ALA A C 1
ATOM 827 O O . ALA A 1 104 ? 7.719 -15.867 -6.805 1 92.38 104 ALA A O 1
ATOM 828 N N . LEU A 1 105 ? 6.863 -14.984 -4.988 1 91.81 105 LEU A N 1
ATOM 829 C CA . LEU A 1 105 ? 7.184 -16.172 -4.188 1 91.81 105 LEU A CA 1
ATOM 830 C C . LEU A 1 105 ? 6.414 -17.391 -4.688 1 91.81 105 LEU A C 1
ATOM 832 O O . LEU A 1 105 ? 6.969 -18.484 -4.766 1 91.81 105 LEU A O 1
ATOM 836 N N . ALA A 1 106 ? 5.184 -17.219 -5.074 1 86.94 106 ALA A N 1
ATOM 837 C CA . ALA A 1 106 ? 4.312 -18.312 -5.516 1 86.94 106 ALA A CA 1
ATOM 838 C C . ALA A 1 106 ? 4.832 -18.938 -6.801 1 86.94 106 ALA A C 1
ATOM 840 O O . ALA A 1 106 ? 4.574 -20.109 -7.07 1 86.94 106 ALA A O 1
ATOM 841 N N . VAL A 1 107 ? 5.621 -18.219 -7.551 1 89.75 107 VAL A N 1
ATOM 842 C CA . VAL A 1 107 ? 6.109 -18.75 -8.82 1 89.75 107 VAL A CA 1
ATOM 843 C C . VAL A 1 107 ? 7.629 -18.891 -8.773 1 89.75 107 VAL A C 1
ATOM 845 O O . VAL A 1 107 ? 8.297 -18.781 -9.805 1 89.75 107 VAL A O 1
ATOM 848 N N . SER A 1 108 ? 8.172 -19.094 -7.594 1 91.06 108 SER A N 1
ATOM 849 C CA . SER A 1 108 ? 9.625 -19.141 -7.43 1 91.06 108 SER A CA 1
ATOM 850 C C . SER A 1 108 ? 10.109 -20.594 -7.355 1 91.06 108 SER A C 1
ATOM 852 O O . SER A 1 108 ? 11.258 -20.844 -7 1 91.06 108 SER A O 1
ATOM 854 N N . ALA A 1 109 ? 9.289 -21.562 -7.703 1 85.56 109 ALA A N 1
ATOM 855 C CA . ALA A 1 109 ? 9.648 -22.969 -7.547 1 85.56 109 ALA A CA 1
ATOM 856 C C . ALA A 1 109 ? 10.898 -23.312 -8.359 1 85.56 109 ALA A C 1
ATOM 858 O O . ALA A 1 109 ? 11.703 -24.141 -7.949 1 85.56 109 ALA A O 1
ATOM 859 N N . ASP A 1 110 ? 11.086 -22.688 -9.453 1 87.06 110 ASP A N 1
ATOM 860 C CA . ASP A 1 110 ? 12.203 -23 -10.344 1 87.06 110 ASP A CA 1
ATOM 861 C C . ASP A 1 110 ? 13.414 -22.125 -10.047 1 87.06 110 ASP A C 1
ATOM 863 O O . ASP A 1 110 ? 14.461 -22.266 -10.68 1 87.06 110 ASP A O 1
ATOM 867 N N . LEU A 1 111 ? 13.266 -21.203 -9.148 1 91 111 LEU A N 1
ATOM 868 C CA . LEU A 1 111 ? 14.352 -20.297 -8.805 1 91 111 LEU A CA 1
ATOM 869 C C . LEU A 1 111 ? 15.375 -21 -7.914 1 91 111 LEU A C 1
ATOM 871 O O . LEU A 1 111 ? 15.008 -21.719 -6.98 1 91 111 LEU A O 1
ATOM 875 N N . ASP A 1 112 ? 16.656 -20.828 -8.328 1 92.69 112 ASP A N 1
ATOM 876 C CA . ASP A 1 112 ? 17.734 -21.312 -7.469 1 92.69 112 ASP A CA 1
ATOM 877 C C . ASP A 1 112 ? 17.562 -20.828 -6.035 1 92.69 112 ASP A C 1
ATOM 879 O O . ASP A 1 112 ? 17.312 -19.641 -5.797 1 92.69 112 ASP A O 1
ATOM 883 N N . ARG A 1 113 ? 17.719 -21.766 -5.133 1 92.75 113 ARG A N 1
ATOM 884 C CA . ARG A 1 113 ? 17.469 -21.453 -3.73 1 92.75 113 ARG A CA 1
ATOM 885 C C . ARG A 1 113 ? 18.484 -20.438 -3.213 1 92.75 113 ARG A C 1
ATOM 887 O O . ARG A 1 113 ? 18.141 -19.594 -2.381 1 92.75 113 ARG A O 1
ATOM 894 N N . LYS A 1 114 ? 19.609 -20.562 -3.668 1 95.31 114 LYS A N 1
ATOM 895 C CA . LYS A 1 114 ? 20.625 -19.594 -3.258 1 95.31 114 LYS A CA 1
ATOM 896 C C . LYS A 1 114 ? 20.281 -18.188 -3.752 1 95.31 114 LYS A C 1
ATOM 898 O O . LYS A 1 114 ? 20.469 -17.203 -3.033 1 95.31 114 LYS A O 1
ATOM 903 N N . LEU A 1 115 ? 19.828 -18.156 -4.945 1 96.19 115 LEU A N 1
ATOM 904 C CA . LEU A 1 115 ? 19.422 -16.875 -5.512 1 96.19 115 LEU A CA 1
ATOM 905 C C . LEU A 1 115 ? 18.219 -16.297 -4.766 1 96.19 115 LEU A C 1
ATOM 907 O O . LEU A 1 115 ? 18.188 -15.102 -4.449 1 96.19 115 LEU A O 1
ATOM 911 N N . LEU A 1 116 ? 17.25 -17.094 -4.465 1 96.38 116 LEU A N 1
ATOM 912 C CA . LEU A 1 116 ? 16.094 -16.656 -3.699 1 96.38 116 LEU A CA 1
ATOM 913 C C . LEU A 1 116 ? 16.516 -16.125 -2.332 1 96.38 116 LEU A C 1
ATOM 915 O O . LEU A 1 116 ? 16.031 -15.078 -1.9 1 96.38 116 LEU A O 1
ATOM 919 N N . ARG A 1 117 ? 17.438 -16.844 -1.675 1 97.25 117 ARG A N 1
ATOM 920 C CA . ARG A 1 117 ? 17.953 -16.375 -0.392 1 97.25 117 ARG A CA 1
ATOM 921 C C . ARG A 1 117 ? 18.578 -14.992 -0.517 1 97.25 117 ARG A C 1
ATOM 923 O O . ARG A 1 117 ? 18.344 -14.117 0.319 1 97.25 117 ARG A O 1
ATOM 930 N N . GLY A 1 118 ? 19.312 -14.836 -1.553 1 97.75 118 GLY A N 1
ATOM 931 C CA . GLY A 1 118 ? 19.938 -13.539 -1.788 1 97.75 118 GLY A CA 1
ATOM 932 C C . GLY A 1 118 ? 18.922 -12.422 -1.958 1 97.75 118 GLY A C 1
ATOM 933 O O . GLY A 1 118 ? 19.078 -11.344 -1.385 1 97.75 118 GLY A O 1
ATOM 934 N N . TYR A 1 119 ? 17.891 -12.625 -2.74 1 97.56 119 TYR A N 1
ATOM 935 C CA . TYR A 1 119 ? 16.828 -11.641 -2.922 1 97.56 119 TYR A CA 1
ATOM 936 C C . TYR A 1 119 ? 16.203 -11.266 -1.587 1 97.56 119 TYR A C 1
ATOM 938 O O . TYR A 1 119 ? 15.992 -10.078 -1.303 1 97.56 119 TYR A O 1
ATOM 946 N N . LEU A 1 120 ? 15.898 -12.281 -0.771 1 97.75 120 LEU A N 1
ATOM 947 C CA . LEU A 1 120 ? 15.219 -12.062 0.501 1 97.75 120 LEU A CA 1
ATOM 948 C C . LEU A 1 120 ? 16.109 -11.289 1.467 1 97.75 120 LEU A C 1
ATOM 950 O O . LEU A 1 120 ? 15.648 -10.383 2.164 1 97.75 120 LEU A O 1
ATOM 954 N N . GLU A 1 121 ? 17.344 -11.609 1.482 1 98.31 121 GLU A N 1
ATOM 955 C CA . GLU A 1 121 ? 18.297 -10.906 2.344 1 98.31 121 GLU A CA 1
ATOM 956 C C . GLU A 1 121 ? 18.453 -9.453 1.908 1 98.31 121 GLU A C 1
ATOM 958 O O . GLU A 1 121 ? 18.531 -8.547 2.748 1 98.31 121 GLU A O 1
ATOM 963 N N . ASP A 1 122 ? 18.531 -9.258 0.635 1 98 122 ASP A N 1
ATOM 964 C CA . ASP A 1 122 ? 18.609 -7.895 0.114 1 98 122 ASP A CA 1
ATOM 965 C C . ASP A 1 122 ? 17.359 -7.09 0.486 1 98 122 ASP A C 1
ATOM 967 O O . ASP A 1 122 ? 17.469 -5.914 0.848 1 98 122 ASP A O 1
ATOM 971 N N . ARG A 1 123 ? 16.234 -7.652 0.423 1 97.19 123 ARG A N 1
ATOM 972 C CA . ARG A 1 123 ? 14.992 -6.984 0.783 1 97.19 123 ARG A CA 1
ATOM 973 C C . ARG A 1 123 ? 14.977 -6.613 2.262 1 97.19 123 ARG A C 1
ATOM 975 O O . ARG A 1 123 ? 14.57 -5.508 2.625 1 97.19 123 ARG A O 1
ATOM 982 N N . ILE A 1 124 ? 15.422 -7.551 3.086 1 98.06 124 ILE A N 1
ATOM 983 C CA . ILE A 1 124 ? 15.484 -7.281 4.52 1 98.06 124 ILE A CA 1
ATOM 984 C C . ILE A 1 124 ? 16.422 -6.102 4.781 1 98.06 124 ILE A C 1
ATOM 986 O O . ILE A 1 124 ? 16.094 -5.207 5.562 1 98.06 124 ILE A O 1
ATOM 990 N N . ALA A 1 125 ? 17.531 -6.086 4.098 1 97.88 125 ALA A N 1
ATOM 991 C CA . ALA A 1 125 ? 18.484 -4.996 4.262 1 97.88 125 ALA A CA 1
ATOM 992 C C . ALA A 1 125 ? 17.875 -3.66 3.842 1 97.88 125 ALA A C 1
ATOM 994 O O . ALA A 1 125 ? 18.062 -2.646 4.52 1 97.88 125 ALA A O 1
ATOM 995 N N . ALA A 1 126 ? 17.172 -3.684 2.729 1 95.62 126 ALA A N 1
ATOM 996 C CA . ALA A 1 126 ? 16.531 -2.467 2.244 1 95.62 126 ALA A CA 1
ATOM 997 C C . ALA A 1 126 ? 15.469 -1.984 3.229 1 95.62 126 ALA A C 1
ATOM 999 O O . ALA A 1 126 ? 15.352 -0.785 3.488 1 95.62 126 ALA A O 1
ATOM 1000 N N . LEU A 1 127 ? 14.711 -2.889 3.803 1 95.44 127 LEU A N 1
ATOM 1001 C CA . LEU A 1 127 ? 13.68 -2.566 4.785 1 95.44 127 LEU A CA 1
ATOM 1002 C C . LEU A 1 127 ? 14.297 -1.993 6.055 1 95.44 127 LEU A C 1
ATOM 1004 O O . LEU A 1 127 ? 13.805 -1.001 6.598 1 95.44 127 LEU A O 1
ATOM 1008 N N . ARG A 1 128 ? 15.391 -2.572 6.488 1 95.5 128 ARG A N 1
ATOM 1009 C CA . ARG A 1 128 ? 16.078 -2.078 7.676 1 95.5 128 ARG A CA 1
ATOM 1010 C C . ARG A 1 128 ? 16.625 -0.672 7.445 1 95.5 128 ARG A C 1
ATOM 1012 O O . ARG A 1 128 ? 16.531 0.184 8.328 1 95.5 128 ARG A O 1
ATOM 1019 N N . ALA A 1 129 ? 17.188 -0.479 6.285 1 92.38 129 ALA A N 1
ATOM 1020 C CA . ALA A 1 129 ? 17.703 0.848 5.945 1 92.38 129 ALA A CA 1
ATOM 1021 C C . ALA A 1 129 ? 16.578 1.881 5.941 1 92.38 129 ALA A C 1
ATOM 1023 O O . ALA A 1 129 ? 16.75 2.996 6.434 1 92.38 129 ALA A O 1
ATOM 1024 N N . HIS A 1 130 ? 15.453 1.455 5.375 1 88.56 130 HIS A N 1
ATOM 1025 C CA . HIS A 1 130 ? 14.289 2.336 5.363 1 88.56 130 HIS A CA 1
ATOM 1026 C C . HIS A 1 130 ? 13.836 2.664 6.781 1 88.56 130 HIS A C 1
ATOM 1028 O O . HIS A 1 130 ? 13.586 3.828 7.105 1 88.56 130 HIS A O 1
ATOM 1034 N N . GLY A 1 131 ? 13.734 1.657 7.609 1 87.44 131 GLY A N 1
ATOM 1035 C CA . GLY A 1 131 ? 13.359 1.859 9 1 87.44 131 GLY A CA 1
ATOM 1036 C C . GLY A 1 131 ? 14.297 2.783 9.742 1 87.44 131 GLY A C 1
ATOM 1037 O O . GLY A 1 131 ? 13.859 3.633 10.523 1 87.44 131 GLY A O 1
ATOM 1038 N N . SER A 1 132 ? 15.562 2.645 9.508 1 87.56 132 SER A N 1
ATOM 1039 C CA . SER A 1 132 ? 16.562 3.48 10.148 1 87.56 132 SER A CA 1
ATOM 1040 C C . SER A 1 132 ? 16.438 4.938 9.727 1 87.56 132 SER A C 1
ATOM 1042 O O . SER A 1 132 ? 16.578 5.848 10.547 1 87.56 132 SER A O 1
ATOM 1044 N N . ARG A 1 133 ? 16.172 5.156 8.5 1 84.19 133 ARG A N 1
ATOM 1045 C CA . ARG A 1 133 ? 16 6.516 8 1 84.19 133 ARG A CA 1
ATOM 1046 C C . ARG A 1 133 ? 14.797 7.188 8.664 1 84.19 133 ARG A C 1
ATOM 1048 O O . ARG A 1 133 ? 14.867 8.359 9.047 1 84.19 133 ARG A O 1
ATOM 1055 N N . ILE A 1 134 ? 13.789 6.434 8.836 1 81 134 ILE A N 1
ATOM 1056 C CA . ILE A 1 134 ? 12.578 6.969 9.453 1 81 134 ILE A CA 1
ATOM 1057 C C . ILE A 1 134 ? 12.844 7.281 10.922 1 81 134 ILE A C 1
ATOM 1059 O O . ILE A 1 134 ? 12.438 8.336 11.422 1 81 134 ILE A O 1
ATOM 1063 N N . ALA A 1 135 ? 13.516 6.41 11.555 1 75 135 ALA A N 1
ATOM 1064 C CA . ALA A 1 135 ? 13.836 6.598 12.969 1 75 135 ALA A CA 1
ATOM 1065 C C . ALA A 1 135 ? 14.742 7.812 13.172 1 75 135 ALA A C 1
ATOM 1067 O O . ALA A 1 135 ? 14.594 8.547 14.148 1 75 135 ALA A O 1
ATOM 1068 N N . HIS A 1 136 ? 15.625 8.031 12.258 1 74.94 136 HIS A N 1
ATOM 1069 C CA . HIS A 1 136 ? 16.547 9.156 12.352 1 74.94 136 HIS A CA 1
ATOM 1070 C C . HIS A 1 136 ? 15.82 10.484 12.156 1 74.94 136 HIS A C 1
ATOM 1072 O O . HIS A 1 136 ? 16.172 11.484 12.789 1 74.94 136 HIS A O 1
ATOM 1078 N N . HIS A 1 137 ? 14.875 10.445 11.375 1 66.81 137 HIS A N 1
ATOM 1079 C CA . HIS A 1 137 ? 14.086 11.648 11.148 1 66.81 137 HIS A CA 1
ATOM 1080 C C . HIS A 1 137 ? 13.336 12.062 12.414 1 66.81 137 HIS A C 1
ATOM 1082 O O . HIS A 1 137 ? 13.188 13.25 12.688 1 66.81 137 HIS A O 1
ATOM 1088 N N . LEU A 1 138 ? 12.898 11.117 13.148 1 61.12 138 LEU A N 1
ATOM 1089 C CA . LEU A 1 138 ? 12.258 11.383 14.438 1 61.12 138 LEU A CA 1
ATOM 1090 C C . LEU A 1 138 ? 13.227 12.086 15.383 1 61.12 138 LEU A C 1
ATOM 1092 O O . LEU A 1 138 ? 12.82 12.953 16.156 1 61.12 138 LEU A O 1
ATOM 1096 N N . GLU A 1 139 ? 14.43 11.508 15.328 1 57.34 139 GLU A N 1
ATOM 1097 C CA . GLU A 1 139 ? 15.406 12.07 16.25 1 57.34 139 GLU A CA 1
ATOM 1098 C C . GLU A 1 139 ? 15.711 13.531 15.914 1 57.34 139 GLU A C 1
ATOM 1100 O O . GLU A 1 139 ? 16.031 14.32 16.797 1 57.34 139 GLU A O 1
ATOM 1105 N N . ARG A 1 140 ? 15.719 13.758 14.656 1 50.09 140 ARG A N 1
ATOM 1106 C CA . ARG A 1 140 ? 16.016 15.133 14.289 1 50.09 140 ARG A CA 1
ATOM 1107 C C . ARG A 1 140 ? 14.852 16.062 14.602 1 50.09 140 ARG A C 1
ATOM 1109 O O . ARG A 1 140 ? 14.984 17.281 14.562 1 50.09 140 ARG A O 1
ATOM 1116 N N . ARG A 1 141 ? 13.805 15.398 14.555 1 51.44 141 ARG A N 1
ATOM 1117 C CA . ARG A 1 141 ? 12.664 16.312 14.664 1 51.44 141 ARG A CA 1
ATOM 1118 C C . ARG A 1 141 ? 12.719 17.094 15.969 1 51.44 141 ARG A C 1
ATOM 1120 O O . ARG A 1 141 ? 13.281 16.625 16.953 1 51.44 141 ARG A O 1
ATOM 1127 N N . TRP A 1 142 ? 12.195 18.375 15.773 1 47.53 142 TRP A N 1
ATOM 1128 C CA . TRP A 1 142 ? 12.133 19.75 16.234 1 47.53 142 TRP A CA 1
ATOM 1129 C C . TRP A 1 142 ? 11.5 19.828 17.625 1 47.53 142 TRP A C 1
ATOM 1131 O O . TRP A 1 142 ? 10.734 18.953 18.016 1 47.53 142 TRP A O 1
ATOM 1141 N N . PRO A 1 143 ? 12 20.625 18.406 1 48.94 143 PRO A N 1
ATOM 1142 C CA . PRO A 1 143 ? 11.469 21.016 19.703 1 48.94 143 PRO A CA 1
ATOM 1143 C C . PRO A 1 143 ? 9.953 20.812 19.812 1 48.94 143 PRO A C 1
ATOM 1145 O O . PRO A 1 143 ? 9.438 20.594 20.906 1 48.94 143 PRO A O 1
ATOM 1148 N N . GLU A 1 144 ? 9.211 20.781 18.719 1 59.47 144 GLU A N 1
ATOM 1149 C CA . GLU A 1 144 ? 7.758 20.719 18.828 1 59.47 144 GLU A CA 1
ATOM 1150 C C . GLU A 1 144 ? 7.207 19.406 18.297 1 59.47 144 GLU A C 1
ATOM 1152 O O . GLU A 1 144 ? 6.117 19.359 17.719 1 59.47 144 GLU A O 1
ATOM 1157 N N . GLN A 1 145 ? 7.875 18.297 18.688 1 72 145 GLN A N 1
ATOM 1158 C CA . GLN A 1 145 ? 7.348 17.016 18.266 1 72 145 GLN A CA 1
ATOM 1159 C C . GLN A 1 145 ? 6.133 16.609 19.094 1 72 145 GLN A C 1
ATOM 1161 O O . GLN A 1 145 ? 6.211 16.547 20.328 1 72 145 GLN A O 1
ATOM 1166 N N . SER A 1 146 ? 5.016 16.344 18.469 1 80 146 SER A N 1
ATOM 1167 C CA . SER A 1 146 ? 3.768 15.984 19.141 1 80 146 SER A CA 1
ATOM 1168 C C . SER A 1 146 ? 3.631 14.469 19.297 1 80 146 SER A C 1
ATOM 1170 O O . SER A 1 146 ? 4.383 13.711 18.672 1 80 146 SER A O 1
ATOM 1172 N N . VAL A 1 147 ? 2.834 14.07 20.188 1 86.56 147 VAL A N 1
ATOM 1173 C CA . VAL A 1 147 ? 2.51 12.656 20.391 1 86.56 147 VAL A CA 1
ATOM 1174 C C . VAL A 1 147 ? 2.045 12.047 19.062 1 86.56 147 VAL A C 1
ATOM 1176 O O . VAL A 1 147 ? 2.391 10.906 18.75 1 86.56 147 VAL A O 1
ATOM 1179 N N . VAL A 1 148 ? 1.339 12.828 18.266 1 86.62 148 VAL A N 1
ATOM 1180 C CA . VAL A 1 148 ? 0.828 12.352 16.984 1 86.62 148 VAL A CA 1
ATOM 1181 C C . VAL A 1 148 ? 1.991 12.062 16.047 1 86.62 148 VAL A C 1
ATOM 1183 O O . VAL A 1 148 ? 1.986 11.055 15.328 1 86.62 148 VAL A O 1
ATOM 1186 N N . ASP A 1 149 ? 3.002 12.875 15.992 1 82.81 149 ASP A N 1
ATOM 1187 C CA . ASP A 1 149 ? 4.184 12.656 15.164 1 82.81 149 ASP A CA 1
ATOM 1188 C C . ASP A 1 149 ? 4.859 11.336 15.508 1 82.81 149 ASP A C 1
ATOM 1190 O O . ASP A 1 149 ? 5.246 10.578 14.617 1 82.81 149 ASP A O 1
ATOM 1194 N N . ASP A 1 150 ? 4.949 11.117 16.797 1 85.38 150 ASP A N 1
ATOM 1195 C CA . ASP A 1 150 ? 5.57 9.875 17.25 1 85.38 150 ASP A CA 1
ATOM 1196 C C . ASP A 1 150 ? 4.766 8.664 16.797 1 85.38 150 ASP A C 1
ATOM 1198 O O . ASP A 1 150 ? 5.336 7.652 16.375 1 85.38 150 ASP A O 1
ATOM 1202 N N . LEU A 1 151 ? 3.455 8.773 16.875 1 90.44 151 LEU A N 1
ATOM 1203 C CA . LEU A 1 151 ? 2.582 7.664 16.5 1 90.44 151 LEU A CA 1
ATOM 1204 C C . LEU A 1 151 ? 2.654 7.398 15 1 90.44 151 LEU A C 1
ATOM 1206 O O . LEU A 1 151 ? 2.572 6.25 14.57 1 90.44 151 LEU A O 1
ATOM 1210 N N . VAL A 1 152 ? 2.828 8.383 14.227 1 87.81 152 VAL A N 1
ATOM 1211 C CA . VAL A 1 152 ? 2.949 8.234 12.781 1 87.81 152 VAL A CA 1
ATOM 1212 C C . VAL A 1 152 ? 4.262 7.527 12.445 1 87.81 152 VAL A C 1
ATOM 1214 O O . VAL A 1 152 ? 4.297 6.645 11.586 1 87.81 152 VAL A O 1
ATOM 1217 N N . VAL A 1 153 ? 5.328 7.887 13.094 1 85.88 153 VAL A N 1
ATOM 1218 C CA . VAL A 1 153 ? 6.609 7.219 12.906 1 85.88 153 VAL A CA 1
ATOM 1219 C C . VAL A 1 153 ? 6.504 5.762 13.352 1 85.88 153 VAL A C 1
ATOM 1221 O O . VAL A 1 153 ? 6.992 4.859 12.664 1 85.88 153 VAL A O 1
ATOM 1224 N N . ASP A 1 154 ? 5.844 5.555 14.492 1 90.81 154 ASP A N 1
ATOM 1225 C CA . ASP A 1 154 ? 5.637 4.191 14.977 1 90.81 154 ASP A CA 1
ATOM 1226 C C . ASP A 1 154 ? 4.918 3.34 13.938 1 90.81 154 ASP A C 1
ATOM 1228 O O . ASP A 1 154 ? 5.223 2.156 13.773 1 90.81 154 ASP A O 1
ATOM 1232 N N . HIS A 1 155 ? 3.967 3.982 13.258 1 92.75 155 HIS A N 1
ATOM 1233 C CA . HIS A 1 155 ? 3.234 3.266 12.219 1 92.75 155 HIS A CA 1
ATOM 1234 C C . HIS A 1 155 ? 4.18 2.719 11.156 1 92.75 155 HIS A C 1
ATOM 1236 O O . HIS A 1 155 ? 4.141 1.527 10.836 1 92.75 155 HIS A O 1
ATOM 1242 N N . ALA A 1 156 ? 5.062 3.561 10.648 1 90.81 156 ALA A N 1
ATOM 1243 C CA . ALA A 1 156 ? 6.012 3.168 9.617 1 90.81 156 ALA A CA 1
ATOM 1244 C C . ALA A 1 156 ? 6.941 2.062 10.109 1 90.81 156 ALA A C 1
ATOM 1246 O O . ALA A 1 156 ? 7.168 1.073 9.406 1 90.81 156 ALA A O 1
ATOM 1247 N N . VAL A 1 157 ? 7.43 2.221 11.305 1 91.25 157 VAL A N 1
ATOM 1248 C CA . VAL A 1 157 ? 8.375 1.268 11.875 1 91.25 157 VAL A CA 1
ATOM 1249 C C . VAL A 1 157 ? 7.695 -0.084 12.07 1 91.25 157 VAL A C 1
ATOM 1251 O O . VAL A 1 157 ? 8.273 -1.129 11.758 1 91.25 157 VAL A O 1
ATOM 1254 N N . MET A 1 158 ? 6.492 -0.065 12.555 1 94.75 158 MET A N 1
ATOM 1255 C CA . MET A 1 158 ? 5.754 -1.3 12.812 1 94.75 158 MET A CA 1
ATOM 1256 C C . MET A 1 158 ? 5.438 -2.021 11.508 1 94.75 158 MET A C 1
ATOM 1258 O O . MET A 1 158 ? 5.523 -3.248 11.43 1 94.75 158 MET A O 1
ATOM 1262 N N . ARG A 1 159 ? 5.09 -1.296 10.5 1 94.81 159 ARG A N 1
ATOM 1263 C CA . ARG A 1 159 ? 4.844 -1.903 9.195 1 94.81 159 ARG A CA 1
ATOM 1264 C C . ARG A 1 159 ? 6.125 -2.508 8.625 1 94.81 159 ARG A C 1
ATOM 1266 O O . ARG A 1 159 ? 6.109 -3.623 8.102 1 94.81 159 ARG A O 1
ATOM 1273 N N . ILE A 1 160 ? 7.207 -1.761 8.742 1 95.06 160 ILE A N 1
ATOM 1274 C CA . ILE A 1 160 ? 8.492 -2.238 8.242 1 95.06 160 ILE A CA 1
ATOM 1275 C C . ILE A 1 160 ? 8.898 -3.5 9 1 95.06 160 ILE A C 1
ATOM 1277 O O . ILE A 1 160 ? 9.352 -4.477 8.391 1 95.06 160 ILE A O 1
ATOM 1281 N N . GLN A 1 161 ? 8.719 -3.455 10.281 1 96.69 161 GLN A N 1
ATOM 1282 C CA . GLN A 1 161 ? 9.094 -4.609 11.086 1 96.69 161 GLN A CA 1
ATOM 1283 C C . GLN A 1 161 ? 8.266 -5.836 10.719 1 96.69 161 GLN A C 1
ATOM 1285 O O . GLN A 1 161 ? 8.773 -6.957 10.695 1 96.69 161 GLN A O 1
ATOM 1290 N N . ALA A 1 162 ? 6.977 -5.668 10.477 1 97.12 162 ALA A N 1
ATOM 1291 C CA . ALA A 1 162 ? 6.141 -6.781 10.031 1 97.12 162 ALA A CA 1
ATOM 1292 C C . ALA A 1 162 ? 6.684 -7.391 8.742 1 97.12 162 ALA A C 1
ATOM 1294 O O . ALA A 1 162 ? 6.688 -8.609 8.578 1 97.12 162 ALA A O 1
ATOM 1295 N N . GLU A 1 163 ? 7.133 -6.535 7.797 1 97 163 GLU A N 1
ATOM 1296 C CA . GLU A 1 163 ? 7.727 -7.039 6.562 1 97 163 GLU A CA 1
ATOM 1297 C C . GLU A 1 163 ? 9.008 -7.82 6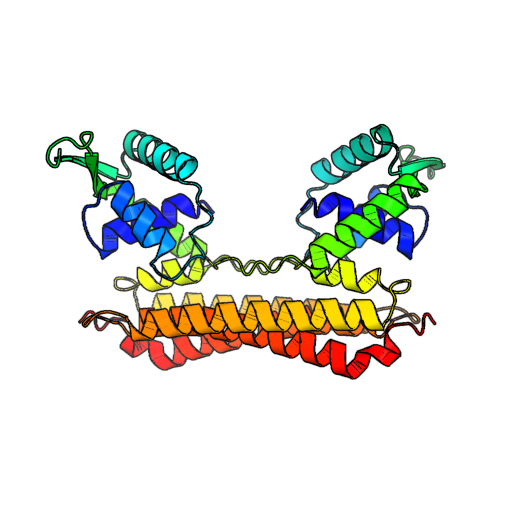.844 1 97 163 GLU A C 1
ATOM 1299 O O . GLU A 1 163 ? 9.219 -8.898 6.277 1 97 163 GLU A O 1
ATOM 1304 N N . ILE A 1 164 ? 9.836 -7.293 7.707 1 98 164 ILE A N 1
ATOM 1305 C CA . ILE A 1 164 ? 11.094 -7.949 8.039 1 98 164 ILE A CA 1
ATOM 1306 C C . ILE A 1 164 ? 10.812 -9.312 8.672 1 98 164 ILE A C 1
ATOM 1308 O O . ILE A 1 164 ? 11.406 -10.32 8.266 1 98 164 ILE A O 1
ATOM 1312 N N . ASP A 1 165 ? 9.938 -9.328 9.617 1 98.5 165 ASP A N 1
ATOM 1313 C CA . ASP A 1 165 ? 9.594 -10.57 10.297 1 98.5 165 ASP A CA 1
ATOM 1314 C C . ASP A 1 165 ? 9.086 -11.617 9.297 1 98.5 165 ASP A C 1
ATOM 1316 O O . ASP A 1 165 ? 9.43 -12.797 9.398 1 98.5 165 ASP A O 1
ATOM 1320 N N . TRP A 1 166 ? 8.297 -11.219 8.375 1 97.62 166 TRP A N 1
ATOM 1321 C CA . TRP A 1 166 ? 7.766 -12.141 7.375 1 97.62 166 TRP A CA 1
ATOM 1322 C C . TRP A 1 166 ? 8.883 -12.688 6.492 1 97.62 166 TRP A C 1
ATOM 1324 O O . TRP A 1 166 ? 8.914 -13.883 6.199 1 97.62 166 TRP A O 1
ATOM 1334 N N . HIS A 1 167 ? 9.766 -11.836 6.047 1 98.06 167 HIS A N 1
ATOM 1335 C CA . HIS A 1 167 ? 10.883 -12.297 5.223 1 98.06 167 HIS A CA 1
ATOM 1336 C C . HIS A 1 167 ? 11.758 -13.281 5.988 1 98.06 167 HIS A C 1
ATOM 1338 O O . HIS A 1 167 ? 12.242 -14.266 5.422 1 98.06 167 HIS A O 1
ATOM 1344 N N . GLU A 1 168 ? 11.977 -13.008 7.242 1 98.38 168 GLU A N 1
ATOM 1345 C CA . GLU A 1 168 ? 12.75 -13.922 8.07 1 98.38 168 GLU A CA 1
ATOM 1346 C C . GLU A 1 168 ? 12.047 -15.273 8.219 1 98.38 168 GLU A C 1
ATOM 1348 O O . GLU A 1 168 ? 12.695 -16.312 8.281 1 98.38 168 GLU A O 1
ATOM 1353 N N . LYS A 1 169 ? 10.75 -15.227 8.305 1 97.38 169 LYS A N 1
ATOM 1354 C CA . LYS A 1 169 ? 9.977 -16.469 8.312 1 97.38 169 LYS A CA 1
ATOM 1355 C C . LYS A 1 169 ? 10.195 -17.266 7.031 1 97.38 169 LYS A C 1
ATOM 1357 O O . LYS A 1 169 ? 10.328 -18.484 7.066 1 97.38 169 LYS A O 1
ATOM 1362 N N . ILE A 1 170 ? 10.242 -16.641 5.875 1 96.88 170 ILE A N 1
ATOM 1363 C CA . ILE A 1 170 ? 10.508 -17.312 4.605 1 96.88 170 ILE A CA 1
ATOM 1364 C C . ILE A 1 170 ? 11.891 -17.953 4.641 1 96.88 170 ILE A C 1
ATOM 1366 O O . ILE A 1 170 ? 12.047 -19.109 4.266 1 96.88 170 ILE A O 1
ATOM 1370 N N . LEU A 1 171 ? 12.883 -17.172 5.125 1 97.31 171 LEU A N 1
ATOM 1371 C CA . LEU A 1 171 ? 14.25 -17.672 5.176 1 97.31 171 LEU A CA 1
ATOM 1372 C C . LEU A 1 171 ? 14.344 -18.906 6.062 1 97.31 171 LEU A C 1
ATOM 1374 O O . LEU A 1 171 ? 15.078 -19.844 5.75 1 97.31 171 LEU A O 1
ATOM 1378 N N . ALA A 1 172 ? 13.578 -18.922 7.09 1 96.12 172 ALA A N 1
ATOM 1379 C CA . ALA A 1 172 ? 13.578 -20.047 8.016 1 96.12 172 ALA A CA 1
ATOM 1380 C C . ALA A 1 172 ? 12.969 -21.281 7.359 1 96.12 172 ALA A C 1
ATOM 1382 O O . ALA A 1 172 ? 13.258 -22.422 7.758 1 96.12 172 ALA A O 1
ATOM 1383 N N . ASN A 1 173 ? 12.094 -21.094 6.324 1 92.94 173 ASN A N 1
ATOM 1384 C CA . ASN A 1 173 ? 11.414 -22.203 5.652 1 92.94 173 ASN A CA 1
ATOM 1385 C C . ASN A 1 173 ? 11.906 -22.375 4.219 1 92.94 173 ASN A C 1
ATOM 1387 O O . ASN A 1 173 ? 11.25 -23.031 3.412 1 92.94 173 ASN A O 1
ATOM 1391 N N . ILE A 1 174 ? 13.023 -21.812 3.889 1 92.81 174 ILE A N 1
ATOM 1392 C CA . ILE A 1 174 ? 13.414 -21.672 2.492 1 92.81 174 ILE A CA 1
ATOM 1393 C C . ILE A 1 174 ? 13.672 -23.031 1.874 1 92.81 174 ILE A C 1
ATOM 1395 O O . ILE A 1 174 ? 13.414 -23.25 0.688 1 92.81 174 ILE A O 1
ATOM 1399 N N . ASP A 1 175 ? 14.102 -24.031 2.619 1 88.19 175 ASP A N 1
ATOM 1400 C CA . ASP A 1 175 ? 14.414 -25.359 2.105 1 88.19 175 ASP A CA 1
ATOM 1401 C C . ASP A 1 175 ? 13.141 -26.156 1.819 1 88.19 175 ASP A C 1
ATOM 1403 O O . ASP A 1 175 ? 13.172 -27.141 1.089 1 88.19 175 ASP A O 1
ATOM 1407 N N . GLU A 1 176 ? 12.016 -25.719 2.328 1 85.12 176 GLU A N 1
ATOM 1408 C CA . GLU A 1 176 ? 10.742 -26.406 2.162 1 85.12 176 GLU A CA 1
ATOM 1409 C C . GLU A 1 176 ? 9.938 -25.812 1.007 1 85.12 176 GLU A C 1
ATOM 1411 O O . GLU A 1 176 ? 8.883 -26.328 0.644 1 85.12 176 GLU A O 1
ATOM 1416 N N . LEU A 1 177 ? 10.336 -24.703 0.345 1 83.94 177 LEU A N 1
ATOM 1417 C CA . LEU A 1 177 ? 9.562 -23.984 -0.661 1 83.94 177 LEU A CA 1
ATOM 1418 C C . LEU A 1 177 ? 9.516 -24.766 -1.971 1 83.94 177 LEU A C 1
ATOM 1420 O O . LEU A 1 177 ? 8.625 -24.562 -2.795 1 83.94 177 LEU A O 1
ATOM 1424 N N . GLY A 1 178 ? 10.367 -25.594 -2.367 1 67.25 178 GLY A N 1
ATOM 1425 C CA . GLY A 1 178 ? 10.453 -26.328 -3.621 1 67.25 178 GLY A CA 1
ATOM 1426 C C . GLY A 1 178 ? 9.594 -27.578 -3.641 1 67.25 178 GLY A C 1
ATOM 1427 O O . GLY A 1 178 ? 9.477 -28.234 -4.676 1 67.25 178 GLY A O 1
ATOM 1428 N N . ASP A 1 179 ? 9.195 -28.047 -2.465 1 55.31 179 ASP A N 1
ATOM 1429 C CA . ASP A 1 179 ? 8.562 -29.375 -2.469 1 55.31 179 ASP A CA 1
ATOM 1430 C C . ASP A 1 179 ? 7.156 -29.297 -3.059 1 55.31 179 ASP A C 1
ATOM 1432 O O . ASP A 1 179 ? 6.273 -28.641 -2.502 1 55.31 179 ASP A O 1
ATOM 1436 N N . ALA A 1 180 ? 7.121 -28.859 -4.379 1 48.28 180 ALA A N 1
ATOM 1437 C CA . ALA A 1 180 ? 5.883 -29.078 -5.117 1 48.28 180 ALA A CA 1
ATOM 1438 C C . ALA A 1 180 ? 5.234 -30.406 -4.707 1 48.28 180 ALA A C 1
ATOM 1440 O O . ALA A 1 180 ? 5.898 -31.438 -4.645 1 48.28 180 ALA A O 1
ATOM 1441 N N . SER A 1 181 ? 4.141 -30.359 -3.889 1 38.28 181 SER A N 1
ATOM 1442 C CA . SER A 1 181 ? 3.502 -31.672 -3.891 1 38.28 181 SER A CA 1
ATOM 1443 C C . SER A 1 181 ? 3.266 -32.156 -5.312 1 38.28 181 SER A C 1
ATOM 1445 O O . SER A 1 181 ? 3.084 -31.359 -6.234 1 38.28 181 SER A O 1
ATOM 1447 N N . MET B 1 1 ? 6.047 -1.474 -11.773 1 77.88 1 MET B N 1
ATOM 1448 C CA . MET B 1 1 ? 5.785 -2.859 -12.148 1 77.88 1 MET B CA 1
ATOM 1449 C C . MET B 1 1 ? 4.316 -3.057 -12.516 1 77.88 1 MET B C 1
ATOM 1451 O O . MET B 1 1 ? 3.436 -2.439 -11.922 1 77.88 1 MET B O 1
ATOM 1455 N N . ASN B 1 2 ? 4.121 -3.867 -13.609 1 85.56 2 ASN B N 1
ATOM 1456 C CA . ASN B 1 2 ? 2.766 -4.188 -14.039 1 85.56 2 ASN B CA 1
ATOM 1457 C C . ASN B 1 2 ? 2.201 -5.379 -13.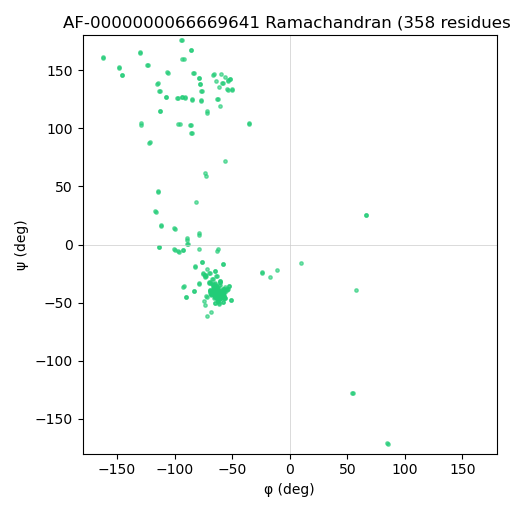266 1 85.56 2 ASN B C 1
ATOM 1459 O O . ASN B 1 2 ? 2.4 -6.531 -13.664 1 85.56 2 ASN B O 1
ATOM 1463 N N . GLU B 1 3 ? 1.481 -5.172 -12.266 1 86.81 3 GLU B N 1
ATOM 1464 C CA . GLU B 1 3 ? 1.011 -6.195 -11.336 1 86.81 3 GLU B CA 1
ATOM 1465 C C . GLU B 1 3 ? -0.018 -7.109 -11.992 1 86.81 3 GLU B C 1
ATOM 1467 O O . GLU B 1 3 ? -0.078 -8.305 -11.695 1 86.81 3 GLU B O 1
ATOM 1472 N N . THR B 1 4 ? -0.773 -6.508 -12.898 1 87.56 4 THR B N 1
ATOM 1473 C CA . THR B 1 4 ? -1.771 -7.301 -13.609 1 87.56 4 THR B CA 1
ATOM 1474 C C . THR B 1 4 ? -1.1 -8.359 -14.477 1 87.56 4 THR B C 1
ATOM 1476 O O . THR B 1 4 ? -1.514 -9.523 -14.484 1 87.56 4 THR B O 1
ATOM 1479 N N . ARG B 1 5 ? -0.064 -7.945 -15.164 1 91.44 5 ARG B N 1
ATOM 1480 C CA . ARG B 1 5 ? 0.696 -8.867 -16 1 91.44 5 ARG B CA 1
ATOM 1481 C C . ARG B 1 5 ? 1.321 -9.977 -15.156 1 91.44 5 ARG B C 1
ATOM 1483 O O . ARG B 1 5 ? 1.261 -11.148 -15.523 1 91.44 5 ARG B O 1
ATOM 1490 N N . LEU B 1 6 ? 1.906 -9.562 -14.086 1 91.94 6 LEU B N 1
ATOM 1491 C CA . LEU B 1 6 ? 2.508 -10.539 -13.18 1 91.94 6 LEU B CA 1
ATOM 1492 C C . LEU B 1 6 ? 1.47 -11.547 -12.695 1 91.94 6 LEU B C 1
ATOM 1494 O O . LEU B 1 6 ? 1.724 -12.75 -12.688 1 91.94 6 LEU B O 1
ATOM 1498 N N . PHE B 1 7 ? 0.311 -11.086 -12.367 1 89.06 7 PHE B N 1
ATOM 1499 C CA . PHE B 1 7 ? -0.747 -11.945 -11.859 1 89.06 7 PHE B CA 1
ATOM 1500 C C . PHE B 1 7 ? -1.195 -12.945 -12.922 1 89.06 7 PHE B C 1
ATOM 1502 O O . PHE B 1 7 ? -1.251 -14.148 -12.672 1 89.06 7 PHE B O 1
ATOM 1509 N N . VAL B 1 8 ? -1.482 -12.469 -14.055 1 90.88 8 VAL B N 1
ATOM 1510 C CA . VAL B 1 8 ? -2.008 -13.312 -15.133 1 90.88 8 VAL B CA 1
ATOM 1511 C C . VAL B 1 8 ? -0.985 -14.383 -15.492 1 90.88 8 VAL B C 1
ATOM 1513 O O . VAL B 1 8 ? -1.32 -15.57 -15.57 1 90.88 8 VAL B O 1
ATOM 1516 N N . LEU B 1 9 ? 0.231 -13.953 -15.727 1 94.31 9 LEU B N 1
ATOM 1517 C CA . LEU B 1 9 ? 1.271 -14.898 -16.141 1 94.31 9 LEU B CA 1
ATOM 1518 C C . LEU B 1 9 ? 1.547 -15.914 -15.031 1 94.31 9 LEU B C 1
ATOM 1520 O O . LEU B 1 9 ? 1.764 -17.094 -15.312 1 94.31 9 LEU B O 1
ATOM 1524 N N . ALA B 1 10 ? 1.565 -15.453 -13.797 1 90.94 10 ALA B N 1
ATOM 1525 C CA . ALA B 1 10 ? 1.771 -16.359 -12.672 1 90.94 10 ALA B CA 1
ATOM 1526 C C . ALA B 1 10 ? 0.651 -17.406 -12.602 1 90.94 10 ALA B C 1
ATOM 1528 O O . ALA B 1 10 ? 0.908 -18.594 -12.391 1 90.94 10 ALA B O 1
ATOM 1529 N N . ALA B 1 11 ? -0.584 -16.953 -12.742 1 88.62 11 ALA B N 1
ATOM 1530 C CA . ALA B 1 11 ? -1.738 -17.844 -12.68 1 88.62 11 ALA B CA 1
ATOM 1531 C C . ALA B 1 11 ? -1.667 -18.906 -13.766 1 88.62 11 ALA B C 1
ATOM 1533 O O . ALA B 1 11 ? -1.873 -20.094 -13.5 1 88.62 11 ALA B O 1
ATOM 1534 N N . LEU B 1 12 ? -1.334 -18.5 -14.938 1 92.69 12 LEU B N 1
ATOM 1535 C CA . LEU B 1 12 ? -1.266 -19.438 -16.062 1 92.69 12 LEU B CA 1
ATOM 1536 C C . LEU B 1 12 ? -0.1 -20.406 -15.891 1 92.69 12 LEU B C 1
ATOM 1538 O O . LEU B 1 12 ? -0.209 -21.578 -16.25 1 92.69 12 LEU B O 1
ATOM 1542 N N . ALA B 1 13 ? 0.983 -19.906 -15.422 1 91.56 13 ALA B N 1
ATOM 1543 C CA . ALA B 1 13 ? 2.154 -20.75 -15.219 1 91.56 13 ALA B CA 1
ATOM 1544 C C . ALA B 1 13 ? 1.893 -21.797 -14.141 1 91.56 13 ALA B C 1
ATOM 1546 O O . ALA B 1 13 ? 2.328 -22.953 -14.266 1 91.56 13 ALA B O 1
ATOM 1547 N N . LYS B 1 14 ? 1.203 -21.438 -13.164 1 85.31 14 LYS B N 1
ATOM 1548 C CA . LYS B 1 14 ? 0.993 -22.312 -12.008 1 85.31 14 LYS B CA 1
ATOM 1549 C C . LYS B 1 14 ? -0.151 -23.297 -12.258 1 85.31 14 LYS B C 1
ATOM 1551 O O . LYS B 1 14 ? -0.072 -24.453 -11.875 1 85.31 14 LYS B O 1
ATOM 1556 N N . SER B 1 15 ? -1.248 -22.828 -12.906 1 85.75 15 SER B N 1
ATOM 1557 C CA . SER B 1 15 ? -2.471 -23.625 -12.945 1 85.75 15 SER B CA 1
ATOM 1558 C C . SER B 1 15 ? -2.781 -24.094 -14.359 1 85.75 15 SER B C 1
ATOM 1560 O O . SER B 1 15 ? -3.74 -24.844 -14.578 1 85.75 15 SER B O 1
ATOM 1562 N N . GLY B 1 16 ? -1.945 -23.672 -15.242 1 91.38 16 GLY B N 1
ATOM 1563 C CA . GLY B 1 16 ? -2.186 -24.062 -16.625 1 91.38 16 GLY B CA 1
ATOM 1564 C C . GLY B 1 16 ? -3.15 -23.141 -17.344 1 91.38 16 GLY B C 1
ATOM 1565 O O . GLY B 1 16 ? -3.484 -22.062 -16.828 1 91.38 16 GLY B O 1
ATOM 1566 N N . PRO B 1 17 ? -3.555 -23.516 -18.547 1 94.81 17 PRO B N 1
ATOM 1567 C CA . PRO B 1 17 ? -4.43 -22.672 -19.359 1 94.81 17 PRO B CA 1
ATOM 1568 C C . PRO B 1 17 ? -5.746 -22.344 -18.672 1 94.81 17 PRO B C 1
ATOM 1570 O O . PRO B 1 17 ? -6.316 -23.188 -17.969 1 94.81 17 PRO B O 1
ATOM 1573 N N . MET B 1 18 ? -6.199 -21.109 -18.797 1 92.56 18 MET B N 1
ATOM 1574 C CA . MET B 1 18 ? -7.422 -20.641 -18.141 1 92.56 18 MET B CA 1
ATOM 1575 C C . MET B 1 18 ? -8.109 -19.578 -19 1 92.56 18 MET B C 1
ATOM 1577 O O . MET B 1 18 ? -7.457 -18.906 -19.812 1 92.56 18 MET B O 1
ATOM 1581 N N . HIS B 1 19 ? -9.469 -19.484 -18.828 1 90.88 19 HIS B N 1
ATOM 1582 C CA . HIS B 1 19 ? -10.195 -18.375 -19.438 1 90.88 19 HIS B CA 1
ATOM 1583 C C . HIS B 1 19 ? -10.18 -17.141 -18.547 1 90.88 19 HIS B C 1
ATOM 1585 O O . HIS B 1 19 ? -9.812 -17.234 -17.359 1 90.88 19 HIS B O 1
ATOM 1591 N N . GLY B 1 20 ? -10.594 -15.992 -19.156 1 85.38 20 GLY B N 1
ATOM 1592 C CA . GLY B 1 20 ? -10.625 -14.742 -18.406 1 85.38 20 GLY B CA 1
ATOM 1593 C C . GLY B 1 20 ? -11.484 -14.812 -17.156 1 85.38 20 GLY B C 1
ATOM 1594 O O . GLY B 1 20 ? -11.109 -14.289 -16.109 1 85.38 20 GLY B O 1
ATOM 1595 N N . HIS B 1 21 ? -12.609 -15.492 -17.25 1 84.56 21 HIS B N 1
ATOM 1596 C CA . HIS B 1 21 ? -13.516 -15.625 -16.109 1 84.56 21 HIS B CA 1
ATOM 1597 C C . HIS B 1 21 ? -12.852 -16.375 -14.961 1 84.56 21 HIS B C 1
ATOM 1599 O O . HIS B 1 21 ? -13.039 -16.016 -13.797 1 84.56 21 HIS B O 1
ATOM 1605 N N . GLN B 1 22 ? -12.219 -17.406 -15.258 1 83 22 GLN B N 1
ATOM 1606 C CA . GLN B 1 22 ? -11.5 -18.156 -14.242 1 83 22 GLN B CA 1
ATOM 1607 C C . GLN B 1 22 ? -10.391 -17.312 -13.617 1 83 22 GLN B C 1
ATOM 1609 O O . GLN B 1 22 ? -10.188 -17.344 -12.398 1 83 22 GLN B O 1
ATOM 1614 N N . LEU B 1 23 ? -9.656 -16.594 -14.438 1 84.25 23 LEU B N 1
ATOM 1615 C CA . LEU B 1 23 ? -8.617 -15.695 -13.938 1 84.25 23 LEU B CA 1
ATOM 1616 C C . LEU B 1 23 ? -9.203 -14.648 -13 1 84.25 23 LEU B C 1
ATOM 1618 O O . LEU B 1 23 ? -8.609 -14.344 -11.961 1 84.25 23 LEU B O 1
ATOM 1622 N N . ARG B 1 24 ? -10.297 -14.125 -13.367 1 78.56 24 ARG B N 1
ATOM 1623 C CA . ARG B 1 24 ? -10.977 -13.141 -12.531 1 78.56 24 ARG B CA 1
ATOM 1624 C C . ARG B 1 24 ? -11.391 -13.742 -11.195 1 78.56 24 ARG B C 1
ATOM 1626 O O . ARG B 1 24 ? -11.227 -13.109 -10.148 1 78.56 24 ARG B O 1
ATOM 1633 N N . ARG B 1 25 ? -11.922 -14.961 -11.234 1 75.56 25 ARG B N 1
ATOM 1634 C CA . ARG B 1 25 ? -12.32 -15.656 -10.016 1 75.56 25 ARG B CA 1
ATOM 1635 C C . ARG B 1 25 ? -11.117 -15.906 -9.109 1 75.56 25 ARG B C 1
ATOM 1637 O O . ARG B 1 25 ? -11.195 -15.703 -7.898 1 75.56 25 ARG B O 1
ATOM 1644 N N . ASP B 1 26 ? -10.078 -16.359 -9.75 1 73.25 26 ASP B N 1
ATOM 1645 C CA . ASP B 1 26 ? -8.867 -16.625 -8.992 1 73.25 26 ASP B CA 1
ATOM 1646 C C . ASP B 1 26 ? -8.305 -15.336 -8.375 1 73.25 26 ASP B C 1
ATOM 1648 O O . ASP B 1 26 ? -7.734 -15.367 -7.285 1 73.25 26 ASP B O 1
ATOM 1652 N N . ALA B 1 27 ? -8.422 -14.297 -9.125 1 68.75 27 ALA B N 1
ATOM 1653 C CA . ALA B 1 27 ? -7.992 -13 -8.602 1 68.75 27 ALA B CA 1
ATOM 1654 C C . ALA B 1 27 ? -8.805 -12.609 -7.371 1 68.75 27 ALA B C 1
ATOM 1656 O O . ALA B 1 27 ? -8.281 -12 -6.438 1 68.75 27 ALA B O 1
ATOM 1657 N N . ARG B 1 28 ? -10.047 -12.93 -7.43 1 63.88 28 ARG B N 1
ATOM 1658 C CA . ARG B 1 28 ? -10.938 -12.594 -6.324 1 63.88 28 ARG B CA 1
ATOM 1659 C C . ARG B 1 28 ? -10.703 -13.516 -5.133 1 63.88 28 ARG B C 1
ATOM 1661 O O . ARG B 1 28 ? -10.742 -13.07 -3.982 1 63.88 28 ARG B O 1
ATOM 1668 N N . LEU B 1 29 ? -10.68 -14.852 -5.578 1 55.5 29 LEU B N 1
ATOM 1669 C CA . LEU B 1 29 ? -10.57 -15.867 -4.539 1 55.5 29 LEU B CA 1
ATOM 1670 C C . LEU B 1 29 ? -9.172 -15.875 -3.934 1 55.5 29 LEU B C 1
ATOM 1672 O O . LEU B 1 29 ? -9.008 -16.125 -2.736 1 55.5 29 LEU B O 1
ATOM 1676 N N . ASP B 1 30 ? -8.297 -16.203 -5.066 1 48.19 30 ASP B N 1
ATOM 1677 C CA . ASP B 1 30 ? -6.945 -16.469 -4.594 1 48.19 30 ASP B CA 1
ATOM 1678 C C . ASP B 1 30 ? -6.402 -15.289 -3.789 1 48.19 30 ASP B C 1
ATOM 1680 O O . ASP B 1 30 ? -5.781 -14.383 -4.344 1 48.19 30 ASP B O 1
ATOM 1684 N N . ARG B 1 31 ? -7.098 -15.328 -2.611 1 48.97 31 ARG B N 1
ATOM 1685 C CA . ARG B 1 31 ? -6.547 -14.82 -1.363 1 48.97 31 ARG B CA 1
ATOM 1686 C C . ARG B 1 31 ? -6.168 -13.344 -1.495 1 48.97 31 ARG B C 1
ATOM 1688 O O . ARG B 1 31 ? -5.938 -12.664 -0.493 1 48.97 31 ARG B O 1
ATOM 1695 N N . ALA B 1 32 ? -5.574 -13.023 -2.803 1 46.75 32 ALA B N 1
ATOM 1696 C CA . ALA B 1 32 ? -5.113 -11.641 -2.885 1 46.75 32 ALA B CA 1
ATOM 1697 C C . ALA B 1 32 ? -6.266 -10.695 -3.199 1 46.75 32 ALA B C 1
ATOM 1699 O O . ALA B 1 32 ? -6.613 -10.492 -4.367 1 46.75 32 ALA B O 1
ATOM 1700 N N . GLU B 1 33 ? -7.48 -11.008 -2.613 1 49.03 33 GLU B N 1
ATOM 1701 C CA . GLU B 1 33 ? -8.219 -9.758 -2.77 1 49.03 33 GLU B CA 1
ATOM 1702 C C . GLU B 1 33 ? -7.305 -8.625 -3.221 1 49.03 33 GLU B C 1
ATOM 1704 O O . GLU B 1 33 ? -7.773 -7.59 -3.699 1 49.03 33 GLU B O 1
ATOM 1709 N N . LEU B 1 34 ? -6.059 -8.977 -2.879 1 48.56 34 LEU B N 1
ATOM 1710 C CA . LEU B 1 34 ? -4.832 -8.211 -3.057 1 48.56 34 LEU B CA 1
ATOM 1711 C C . LEU B 1 34 ? -4.66 -7.785 -4.512 1 48.56 34 LEU B C 1
ATOM 1713 O O . LEU B 1 34 ? -4.164 -6.688 -4.789 1 48.56 34 LEU B O 1
ATOM 1717 N N . TRP B 1 35 ? -5.086 -8.852 -5.383 1 52.28 35 TRP B N 1
ATOM 1718 C CA . TRP B 1 35 ? -4.914 -8.57 -6.801 1 52.28 35 TRP B CA 1
ATOM 1719 C C . TRP B 1 35 ? -6.234 -8.141 -7.438 1 52.28 35 TRP B C 1
ATOM 1721 O O . TRP B 1 35 ? -6.305 -7.922 -8.648 1 52.28 35 TRP B O 1
ATOM 1731 N N . SER B 1 36 ? -7.184 -8.234 -6.512 1 51.03 36 SER B N 1
ATOM 1732 C CA . SER B 1 36 ? -8.57 -7.965 -6.863 1 51.03 36 SER B CA 1
ATOM 1733 C C . SER B 1 36 ? -8.766 -6.52 -7.316 1 51.03 36 SER B C 1
ATOM 1735 O O . SER B 1 36 ? -9.812 -6.164 -7.855 1 51.03 36 SER B O 1
ATOM 1737 N N . ARG B 1 37 ? -7.664 -5.82 -7.168 1 58.38 37 ARG B N 1
ATOM 1738 C CA . ARG B 1 37 ? -7.984 -4.457 -7.586 1 58.38 37 ARG B CA 1
ATOM 1739 C C . ARG B 1 37 ? -7.996 -4.34 -9.102 1 58.38 37 ARG B C 1
ATOM 1741 O O . ARG B 1 37 ? -8.172 -3.244 -9.648 1 58.38 37 ARG B O 1
ATOM 1748 N N . VAL B 1 38 ? -7.891 -5.523 -9.602 1 61.97 38 VAL B N 1
ATOM 1749 C CA . VAL B 1 38 ? -7.977 -5.477 -11.062 1 61.97 38 VAL B CA 1
ATOM 1750 C C . VAL B 1 38 ? -9.438 -5.512 -11.492 1 61.97 38 VAL B C 1
ATOM 1752 O O . VAL B 1 38 ? -10.141 -6.496 -11.25 1 61.97 38 VAL B O 1
ATOM 1755 N N . LYS B 1 39 ? -9.938 -4.406 -11.852 1 69.38 39 LYS B N 1
ATOM 1756 C CA . LYS B 1 39 ? -11.281 -4.352 -12.422 1 69.38 39 LYS B CA 1
ATOM 1757 C C . LYS B 1 39 ? -11.414 -5.312 -13.602 1 69.38 39 LYS B C 1
ATOM 1759 O O . LYS B 1 39 ? -10.484 -5.461 -14.398 1 69.38 39 LYS B O 1
ATOM 1764 N N . PRO B 1 40 ? -12.586 -5.965 -13.695 1 72.44 40 PRO B N 1
ATOM 1765 C CA . PRO B 1 40 ? -12.781 -6.914 -14.789 1 72.44 40 PRO B CA 1
ATOM 1766 C C . PRO B 1 40 ? -12.445 -6.312 -16.156 1 72.44 40 PRO B C 1
ATOM 1768 O O . PRO B 1 40 ? -11.773 -6.949 -16.969 1 72.44 40 PRO B O 1
ATOM 1771 N N . GLY B 1 41 ? -12.984 -5.156 -16.344 1 75.19 41 GLY B N 1
ATOM 1772 C CA . GLY B 1 41 ? -12.68 -4.492 -17.594 1 75.19 41 GLY B CA 1
ATOM 1773 C C . GLY B 1 41 ? -11.188 -4.352 -17.859 1 75.19 41 GLY B C 1
ATOM 1774 O O . GLY B 1 41 ? -10.727 -4.578 -18.969 1 75.19 41 GLY B O 1
ATOM 1775 N N . SER B 1 42 ? -10.5 -4.098 -16.875 1 81.44 42 SER B N 1
ATOM 1776 C CA . SER B 1 42 ? -9.062 -3.914 -17.016 1 81.44 42 SER B CA 1
ATOM 1777 C C . SER B 1 42 ? -8.352 -5.246 -17.25 1 81.44 42 SER B C 1
ATOM 1779 O O . SER B 1 42 ? -7.355 -5.305 -17.969 1 81.44 42 SER B O 1
ATOM 1781 N N . LEU B 1 43 ? -8.93 -6.316 -16.75 1 86.31 43 LEU B N 1
ATOM 1782 C CA . LEU B 1 43 ? -8.32 -7.633 -16.891 1 86.31 43 LEU B CA 1
ATOM 1783 C C . LEU B 1 43 ? -8.422 -8.117 -18.344 1 86.31 43 LEU B C 1
ATOM 1785 O O . LEU B 1 43 ? -7.438 -8.594 -18.906 1 86.31 43 LEU B O 1
ATOM 1789 N N . TYR B 1 44 ? -9.641 -7.93 -18.891 1 88.12 44 TYR B N 1
ATOM 1790 C CA . TYR B 1 44 ? -9.828 -8.391 -20.266 1 88.12 44 TYR B CA 1
ATOM 1791 C C . TYR B 1 44 ? -8.977 -7.582 -21.234 1 88.12 44 TYR B C 1
ATOM 1793 O O . TYR B 1 44 ? -8.414 -8.133 -22.188 1 88.12 44 TYR B O 1
ATOM 1801 N N . GLY B 1 45 ? -8.953 -6.293 -21 1 89.5 45 GLY B N 1
ATOM 1802 C CA . GLY B 1 45 ? -8.047 -5.461 -21.781 1 89.5 45 GLY B CA 1
ATOM 1803 C C . GLY B 1 45 ? -6.598 -5.883 -21.672 1 89.5 45 GLY B C 1
ATOM 1804 O O . GLY B 1 45 ? -5.875 -5.918 -22.672 1 89.5 45 GLY B O 1
ATOM 1805 N N . ALA B 1 46 ? -6.219 -6.23 -20.516 1 90.75 46 ALA B N 1
ATOM 1806 C CA . ALA B 1 46 ? -4.852 -6.684 -20.2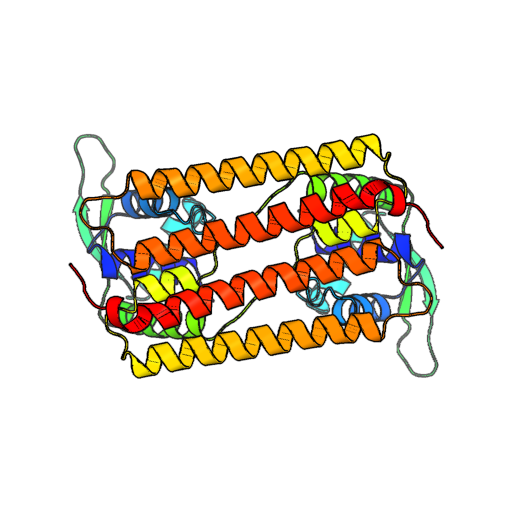81 1 90.75 46 ALA B CA 1
ATOM 1807 C C . ALA B 1 46 ? -4.582 -8 -21 1 90.75 46 ALA B C 1
ATOM 1809 O O . ALA B 1 46 ? -3.51 -8.188 -21.578 1 90.75 46 ALA B O 1
ATOM 1810 N N . LEU B 1 47 ? -5.551 -8.852 -21.047 1 93.12 47 LEU B N 1
ATOM 1811 C CA . LEU B 1 47 ? -5.402 -10.133 -21.719 1 93.12 47 LEU B CA 1
ATOM 1812 C C . LEU B 1 47 ? -5.215 -9.938 -23.219 1 93.12 47 LEU B C 1
ATOM 1814 O O . LEU B 1 47 ? -4.352 -10.578 -23.828 1 93.12 47 LEU B O 1
ATOM 1818 N N . HIS B 1 48 ? -6.027 -9.102 -23.75 1 93.62 48 HIS B N 1
ATOM 1819 C CA . HIS B 1 48 ? -5.914 -8.812 -25.172 1 93.62 48 HIS B CA 1
ATOM 1820 C C . HIS B 1 48 ? -4.543 -8.234 -25.516 1 93.62 48 HIS B C 1
ATOM 1822 O O . HIS B 1 48 ? -3.91 -8.656 -26.484 1 93.62 48 HIS B O 1
ATOM 1828 N N . ARG B 1 49 ? -4.102 -7.312 -24.766 1 96.06 49 ARG B N 1
ATOM 1829 C CA . ARG B 1 49 ? -2.795 -6.699 -24.984 1 96.06 49 ARG B CA 1
ATOM 1830 C C . ARG B 1 49 ? -1.678 -7.727 -24.844 1 96.06 49 ARG B C 1
ATOM 1832 O O . ARG B 1 49 ? -0.738 -7.734 -25.641 1 96.06 49 ARG B O 1
ATOM 1839 N N . MET B 1 50 ? -1.757 -8.555 -23.859 1 97.31 50 MET B N 1
ATOM 1840 C CA . MET B 1 50 ? -0.735 -9.57 -23.625 1 97.31 50 MET B CA 1
ATOM 1841 C C . MET B 1 50 ? -0.706 -10.586 -24.766 1 97.31 50 MET B C 1
ATOM 1843 O O . MET B 1 50 ? 0.356 -11.109 -25.109 1 97.31 50 MET B O 1
ATOM 1847 N N . ALA B 1 51 ? -1.86 -10.898 -25.312 1 96.75 51 ALA B N 1
ATOM 1848 C CA . ALA B 1 51 ? -1.927 -11.773 -26.484 1 96.75 51 ALA B CA 1
ATOM 1849 C C . ALA B 1 51 ? -1.2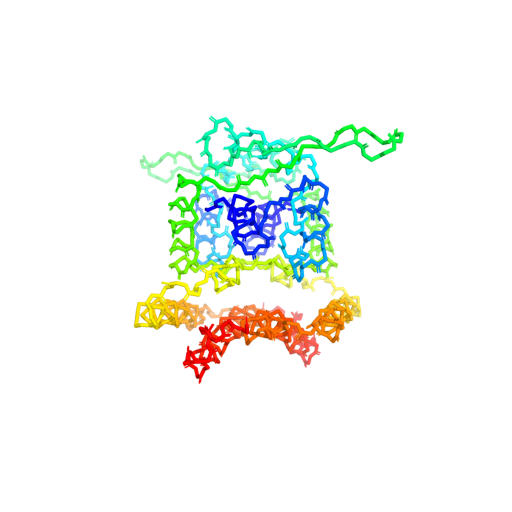79 -11.117 -27.703 1 96.75 51 ALA B C 1
ATOM 1851 O O . ALA B 1 51 ? -0.525 -11.758 -28.438 1 96.75 51 ALA B O 1
ATOM 1852 N N . ASP B 1 52 ? -1.601 -9.828 -27.859 1 97.19 52 ASP B N 1
ATOM 1853 C CA . ASP B 1 52 ? -1.002 -9.07 -28.953 1 97.19 52 ASP B CA 1
ATOM 1854 C C . ASP B 1 52 ? 0.52 -9.031 -28.828 1 97.19 52 ASP B C 1
ATOM 1856 O O . ASP B 1 52 ? 1.23 -9 -29.828 1 97.19 52 ASP B O 1
ATOM 1860 N N . GLU B 1 53 ? 1.025 -9.055 -27.609 1 97.75 53 GLU B N 1
ATOM 1861 C CA . GLU B 1 53 ? 2.457 -9.016 -27.328 1 97.75 53 GLU B CA 1
ATOM 1862 C C . GLU B 1 53 ? 3.057 -10.422 -27.297 1 97.75 53 GLU B C 1
ATOM 1864 O O . GLU B 1 53 ? 4.242 -10.586 -27.016 1 97.75 53 GLU B O 1
ATOM 1869 N N . ASN B 1 54 ? 2.244 -11.43 -27.531 1 98.12 54 ASN B N 1
ATOM 1870 C CA . ASN B 1 54 ? 2.625 -12.836 -27.609 1 98.12 54 ASN B CA 1
ATOM 1871 C C . ASN B 1 54 ? 3.115 -13.359 -26.266 1 98.12 54 ASN B C 1
ATOM 1873 O O . ASN B 1 54 ? 3.977 -14.242 -26.219 1 98.12 54 ASN B O 1
ATOM 1877 N N . LEU B 1 55 ? 2.705 -12.773 -25.172 1 98.5 55 LEU B N 1
ATOM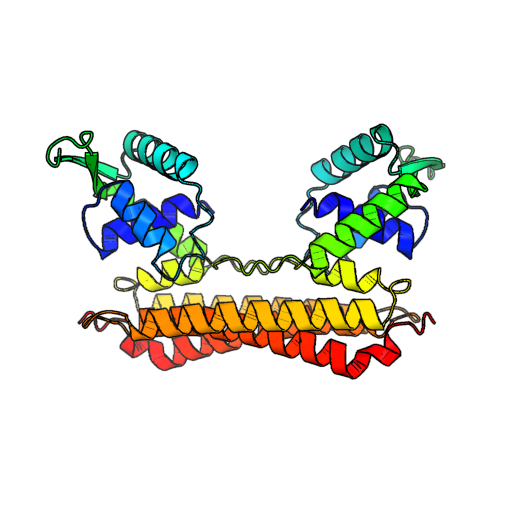 1878 C CA . LEU B 1 55 ? 3.018 -13.289 -23.844 1 98.5 55 LEU B CA 1
ATOM 1879 C C . LEU B 1 55 ? 2.107 -14.461 -23.5 1 98.5 55 LEU B C 1
ATOM 1881 O O . LEU B 1 55 ? 2.49 -15.336 -22.719 1 98.5 55 LEU B O 1
ATOM 1885 N N . ILE B 1 56 ? 0.884 -14.359 -24 1 98.31 56 ILE B N 1
ATOM 1886 C CA . ILE B 1 56 ? -0.076 -15.461 -23.938 1 98.31 56 ILE B CA 1
ATOM 1887 C C . ILE B 1 56 ? -0.677 -15.711 -25.312 1 98.31 56 ILE B C 1
ATOM 1889 O O . ILE B 1 56 ? -0.507 -14.898 -26.234 1 98.31 56 ILE B O 1
ATOM 1893 N N . ARG B 1 57 ? -1.33 -16.859 -25.484 1 97.81 57 ARG B N 1
ATOM 1894 C CA . ARG B 1 57 ? -1.984 -17.172 -26.75 1 97.81 57 ARG B CA 1
ATOM 1895 C C . ARG B 1 57 ? -3.254 -17.984 -26.531 1 97.81 57 ARG B C 1
ATOM 1897 O O . ARG B 1 57 ? -3.346 -18.75 -25.562 1 97.81 57 ARG B O 1
ATOM 1904 N N . PRO B 1 58 ? -4.285 -17.719 -27.453 1 95.19 58 PRO B N 1
ATOM 1905 C CA . PRO B 1 58 ? -5.469 -18.578 -27.359 1 95.19 58 PRO B CA 1
ATOM 1906 C C . PRO B 1 58 ? -5.156 -20.047 -27.656 1 95.19 58 PRO B C 1
ATOM 1908 O O . PRO B 1 58 ? -4.48 -20.344 -28.656 1 95.19 58 PRO B O 1
ATOM 1911 N N . LEU B 1 59 ? -5.52 -20.812 -26.75 1 94.38 59 LEU B N 1
ATOM 1912 C CA . LEU B 1 59 ? -5.352 -22.25 -26.922 1 94.38 59 LEU B CA 1
ATOM 1913 C C . LEU B 1 59 ? -6.586 -22.859 -27.578 1 94.38 59 LEU B C 1
ATOM 1915 O O . LEU B 1 59 ? -6.469 -23.703 -28.469 1 94.38 59 LEU B O 1
ATOM 1919 N N . ARG B 1 60 ? -7.785 -22.422 -27.047 1 91.06 60 ARG B N 1
ATOM 1920 C CA . ARG B 1 60 ? -9.055 -22.938 -27.562 1 91.06 60 ARG B CA 1
ATOM 1921 C C . ARG B 1 60 ? -10.211 -22.031 -27.156 1 91.06 60 ARG B C 1
ATOM 1923 O O . ARG B 1 60 ? -10.047 -21.156 -26.297 1 91.06 60 ARG B O 1
ATOM 1930 N N . THR B 1 61 ? -11.266 -22.156 -27.844 1 88.12 61 THR B N 1
ATOM 1931 C CA . THR B 1 61 ? -12.508 -21.469 -27.484 1 88.12 61 THR B CA 1
ATOM 1932 C C . THR B 1 61 ? -13.539 -22.453 -26.938 1 88.12 61 THR B C 1
ATOM 1934 O O . THR B 1 61 ? -13.703 -23.547 -27.484 1 88.12 61 THR B O 1
ATOM 1937 N N . GLU B 1 62 ? -14.008 -22.094 -25.766 1 84.88 62 GLU B N 1
ATOM 1938 C CA . GLU B 1 62 ? -15.031 -22.953 -25.156 1 84.88 62 GLU B CA 1
ATOM 1939 C C . GLU B 1 62 ? -16.375 -22.234 -25.078 1 84.88 62 GLU B C 1
ATOM 1941 O O . GLU B 1 62 ? -16.422 -21.031 -24.828 1 84.88 62 GLU B O 1
ATOM 1946 N N . GLN B 1 63 ? -17.438 -22.859 -25.484 1 82.19 63 GLN B N 1
ATOM 1947 C CA . GLN B 1 63 ? -18.797 -22.312 -25.375 1 82.19 63 GLN B CA 1
ATOM 1948 C C . GLN B 1 63 ? -19.688 -23.25 -24.562 1 82.19 63 GLN B C 1
ATOM 1950 O O . GLN B 1 63 ? -20.328 -24.141 -25.125 1 82.19 63 GLN B O 1
ATOM 1955 N N . PRO B 1 64 ? -19.609 -23 -23.297 1 75.12 64 PRO B N 1
ATOM 1956 C CA . PRO B 1 64 ? -20.516 -23.859 -22.516 1 75.12 64 PRO B CA 1
ATOM 1957 C C . PRO B 1 64 ? -21.984 -23.484 -22.703 1 75.12 64 PRO B C 1
ATOM 1959 O O . PRO B 1 64 ? -22.438 -22.469 -22.188 1 75.12 64 PRO B O 1
ATOM 1962 N N . GLY B 1 65 ? -22.656 -24.469 -23.312 1 78.12 65 GLY B N 1
ATOM 1963 C CA . GLY B 1 65 ? -24.078 -24.297 -23.5 1 78.12 65 GLY B CA 1
ATOM 1964 C C . GLY B 1 65 ? -24.438 -23 -24.219 1 78.12 65 GLY B C 1
ATOM 1965 O O . GLY B 1 65 ? -23.906 -22.703 -25.281 1 78.12 65 GLY B O 1
ATOM 1966 N N . ALA B 1 66 ? -25.406 -22.219 -23.531 1 79.94 66 ALA B N 1
ATOM 1967 C CA . ALA B 1 66 ? -25.953 -20.984 -24.109 1 79.94 66 ALA B CA 1
ATOM 1968 C C . ALA B 1 66 ? -25.109 -19.781 -23.719 1 79.94 66 ALA B C 1
ATOM 1970 O O . ALA B 1 66 ? -25.469 -18.641 -24.031 1 79.94 66 ALA B O 1
ATOM 1971 N N . LEU B 1 67 ? -23.984 -20.078 -23.031 1 74.88 67 LEU B N 1
ATOM 1972 C CA . LEU B 1 67 ? -23.141 -18.969 -22.578 1 74.88 67 LEU B CA 1
ATOM 1973 C C . LEU B 1 67 ? -22.203 -18.531 -23.703 1 74.88 67 LEU B C 1
ATOM 1975 O O . LEU B 1 67 ? -21.875 -19.312 -24.594 1 74.88 67 LEU B O 1
ATOM 1979 N N . PRO B 1 68 ? -21.922 -17.219 -23.703 1 77.19 68 PRO B N 1
ATOM 1980 C CA . PRO B 1 68 ? -20.984 -16.734 -24.719 1 77.19 68 PRO B CA 1
ATOM 1981 C C . PRO B 1 68 ? -19.688 -17.516 -24.75 1 77.19 68 PRO B C 1
ATOM 1983 O O . PRO B 1 68 ? -19.266 -18.094 -23.734 1 77.19 68 PRO B O 1
ATOM 1986 N N . ALA B 1 69 ? -19.188 -17.703 -25.984 1 82.88 69 ALA B N 1
ATOM 1987 C CA . ALA B 1 69 ? -17.922 -18.375 -26.172 1 82.88 69 ALA B CA 1
ATOM 1988 C C . ALA B 1 69 ? -16.812 -17.719 -25.344 1 82.88 69 ALA B C 1
ATOM 1990 O O . ALA B 1 69 ? -16.766 -16.484 -25.234 1 82.88 69 ALA B O 1
ATOM 1991 N N . ARG B 1 70 ? -16.016 -18.5 -24.641 1 87.88 70 ARG B N 1
ATOM 1992 C CA . ARG B 1 70 ? -14.891 -18.016 -23.844 1 87.88 70 ARG B CA 1
ATOM 1993 C C . ARG B 1 70 ? -13.57 -18.531 -24.406 1 87.88 70 ARG B C 1
ATOM 1995 O O . ARG B 1 70 ? -13.492 -19.672 -24.875 1 87.88 70 ARG B O 1
ATOM 2002 N N . THR B 1 71 ? -12.617 -17.703 -24.453 1 91.44 71 THR B N 1
ATOM 2003 C CA . THR B 1 71 ? -11.289 -18.047 -24.953 1 91.44 71 THR B CA 1
ATOM 2004 C C . THR B 1 71 ? -10.391 -18.531 -23.812 1 91.44 71 THR B C 1
ATOM 2006 O O . THR B 1 71 ? -10.305 -17.875 -22.781 1 91.44 71 THR B O 1
ATOM 2009 N N . VAL B 1 72 ? -9.812 -19.703 -24 1 95 72 VAL B N 1
ATOM 2010 C CA . VAL B 1 72 ? -8.836 -20.219 -23.047 1 95 72 VAL B CA 1
ATOM 2011 C C . VAL B 1 72 ? -7.426 -19.828 -23.5 1 95 72 VAL B C 1
ATOM 2013 O O . VAL B 1 72 ? -7.039 -20.078 -24.641 1 95 72 VAL B O 1
ATOM 2016 N N . TYR B 1 73 ? -6.699 -19.188 -22.531 1 96.88 73 TYR B N 1
ATOM 2017 C CA . TYR B 1 73 ? -5.352 -18.734 -22.859 1 96.88 73 TYR B CA 1
ATOM 2018 C C . TYR B 1 73 ? -4.305 -19.609 -22.188 1 96.88 73 TYR B C 1
ATOM 2020 O O . TYR B 1 73 ? -4.555 -20.188 -21.125 1 96.88 73 TYR B O 1
ATOM 2028 N N . GLU B 1 74 ? -3.164 -19.75 -22.859 1 97.62 74 GLU B N 1
ATOM 2029 C CA . GLU B 1 74 ? -1.984 -20.359 -22.266 1 97.62 74 GLU B CA 1
ATOM 2030 C C . GLU B 1 74 ? -0.783 -19.422 -22.328 1 97.62 74 GLU B C 1
ATOM 2032 O O . GLU B 1 74 ? -0.738 -18.516 -23.156 1 97.62 74 GLU B O 1
ATOM 2037 N N . ILE B 1 75 ? 0.145 -19.594 -21.438 1 97.75 75 ILE B N 1
ATOM 2038 C CA . ILE B 1 75 ? 1.364 -18.797 -21.391 1 97.75 75 ILE B CA 1
ATOM 2039 C C . ILE B 1 75 ? 2.342 -19.281 -22.453 1 97.75 75 ILE B C 1
ATOM 2041 O O . ILE B 1 75 ? 2.473 -20.484 -22.688 1 97.75 75 ILE B O 1
ATOM 2045 N N . THR B 1 76 ? 3.016 -18.391 -23.156 1 98.31 76 THR B N 1
ATOM 2046 C CA . THR B 1 76 ? 4.012 -18.734 -24.172 1 98.31 76 THR B CA 1
ATOM 2047 C C . THR B 1 76 ? 5.414 -18.734 -23.562 1 98.31 76 THR B C 1
ATOM 2049 O O . THR B 1 76 ? 5.586 -18.438 -22.375 1 98.31 76 THR B O 1
ATOM 2052 N N . ASP B 1 77 ? 6.418 -19.141 -24.438 1 97.94 77 ASP B N 1
ATOM 2053 C CA . ASP B 1 77 ? 7.809 -19.062 -24 1 97.94 77 ASP B CA 1
ATOM 2054 C C . ASP B 1 77 ? 8.211 -17.625 -23.688 1 97.94 77 ASP B C 1
ATOM 2056 O O . ASP B 1 77 ? 8.945 -17.375 -22.734 1 97.94 77 ASP B O 1
ATOM 2060 N N . GLU B 1 78 ? 7.742 -16.766 -24.5 1 98.19 78 GLU B N 1
ATOM 2061 C CA . GLU B 1 78 ? 7.984 -15.352 -24.25 1 98.19 78 GLU B CA 1
ATOM 2062 C C . GLU B 1 78 ? 7.32 -14.906 -22.953 1 98.19 78 GLU B C 1
ATOM 2064 O O . GLU B 1 78 ? 7.883 -14.102 -22.203 1 98.19 78 GLU B O 1
ATOM 2069 N N . GLY B 1 79 ? 6.102 -15.359 -22.688 1 98.31 79 GLY B N 1
ATOM 2070 C CA . GLY B 1 79 ? 5.41 -15.094 -21.438 1 98.31 79 GLY B CA 1
ATOM 2071 C C . GLY B 1 79 ? 6.168 -15.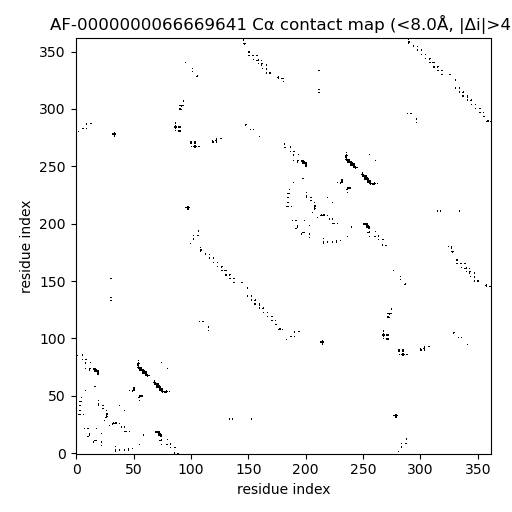586 -20.219 1 98.31 79 GLY B C 1
ATOM 2072 O O . GLY B 1 79 ? 6.199 -14.906 -19.188 1 98.31 79 GLY B O 1
ATOM 2073 N N . LEU B 1 80 ? 6.781 -16.734 -20.391 1 97.56 80 LEU B N 1
ATOM 2074 C CA . LEU B 1 80 ? 7.574 -17.297 -19.297 1 97.56 80 LEU B CA 1
ATOM 2075 C C . LEU B 1 80 ? 8.797 -16.422 -19.016 1 97.56 80 LEU B C 1
ATOM 2077 O O . LEU B 1 80 ? 9.164 -16.219 -17.859 1 97.56 80 LEU B O 1
ATOM 2081 N N . ARG B 1 81 ? 9.422 -15.953 -20.062 1 97.44 81 ARG B N 1
ATOM 2082 C CA . ARG B 1 81 ? 10.555 -15.047 -19.891 1 97.44 81 ARG B CA 1
ATOM 2083 C C . ARG B 1 81 ? 10.125 -13.758 -19.203 1 97.44 81 ARG B C 1
ATOM 2085 O O . ARG B 1 81 ? 10.812 -13.281 -18.281 1 97.44 81 ARG B O 1
ATOM 2092 N N . GLU B 1 82 ? 8.984 -13.211 -19.641 1 97.69 82 GLU B N 1
ATOM 2093 C CA . GLU B 1 82 ? 8.438 -12.016 -19.016 1 97.69 82 GLU B CA 1
ATOM 2094 C C . GLU B 1 82 ? 8.102 -12.266 -17.547 1 97.69 82 GLU B C 1
ATOM 2096 O O . GLU B 1 82 ? 8.336 -11.406 -16.688 1 97.69 82 GLU B O 1
ATOM 2101 N N . LEU B 1 83 ? 7.559 -13.391 -17.266 1 96.94 83 LEU B N 1
ATOM 2102 C CA . LEU B 1 83 ? 7.223 -13.75 -15.898 1 96.94 83 LEU B CA 1
ATOM 2103 C C . LEU B 1 83 ? 8.461 -13.742 -15.016 1 96.94 83 LEU B C 1
ATOM 2105 O O . LEU B 1 83 ? 8.43 -13.219 -13.898 1 96.94 83 LEU B O 1
ATOM 2109 N N . ARG B 1 84 ? 9.539 -14.32 -15.492 1 96.62 84 ARG B N 1
ATOM 2110 C CA . ARG B 1 84 ? 10.773 -14.352 -14.719 1 96.62 84 ARG B CA 1
ATOM 2111 C C . ARG B 1 84 ? 11.289 -12.938 -14.461 1 96.62 84 ARG B C 1
ATOM 2113 O O . ARG B 1 84 ? 11.742 -12.633 -13.352 1 96.62 84 ARG B O 1
ATOM 2120 N N . ALA B 1 85 ? 11.195 -12.125 -15.461 1 96.94 85 ALA B N 1
ATOM 2121 C CA . ALA B 1 85 ? 11.633 -10.734 -15.305 1 96.94 85 ALA B CA 1
ATOM 2122 C C . ALA B 1 85 ? 10.789 -10.008 -14.266 1 96.94 85 ALA B C 1
ATOM 2124 O O . ALA B 1 85 ? 11.328 -9.305 -13.406 1 96.94 85 ALA B O 1
ATOM 2125 N N . LEU B 1 86 ? 9.477 -10.148 -14.344 1 96.25 86 LEU B N 1
ATOM 2126 C CA . LEU B 1 86 ? 8.562 -9.5 -13.414 1 96.25 86 LEU B CA 1
ATOM 2127 C C . LEU B 1 86 ? 8.758 -10.047 -12 1 96.25 86 LEU B C 1
ATOM 2129 O O . LEU B 1 86 ? 8.68 -9.289 -11.023 1 96.25 86 LEU B O 1
ATOM 2133 N N . ARG B 1 87 ? 8.938 -11.344 -11.906 1 95.44 87 ARG B N 1
ATOM 2134 C CA . ARG B 1 87 ? 9.219 -11.969 -10.617 1 95.44 87 ARG B CA 1
ATOM 2135 C C . ARG B 1 87 ? 10.461 -11.359 -9.977 1 95.44 87 ARG B C 1
ATOM 2137 O O . ARG B 1 87 ? 10.438 -10.977 -8.805 1 95.44 87 ARG B O 1
ATOM 2144 N N . ASP B 1 88 ? 11.516 -11.203 -10.781 1 96 88 ASP B N 1
ATOM 2145 C CA . ASP B 1 88 ? 12.758 -10.625 -10.281 1 96 88 ASP B CA 1
ATOM 2146 C C . ASP B 1 88 ? 12.555 -9.18 -9.844 1 96 88 ASP B C 1
ATOM 2148 O O . ASP B 1 88 ? 13.078 -8.758 -8.812 1 96 88 ASP B O 1
ATOM 2152 N N . GLU B 1 89 ? 11.82 -8.484 -10.633 1 95.88 89 GLU B N 1
ATOM 2153 C CA . GLU B 1 89 ? 11.492 -7.105 -10.281 1 95.88 89 GLU B CA 1
ATOM 2154 C C . GLU B 1 89 ? 10.727 -7.039 -8.961 1 95.88 89 GLU B C 1
ATOM 2156 O O . GLU B 1 89 ? 11.039 -6.215 -8.094 1 95.88 89 GLU B O 1
ATOM 2161 N N . ALA B 1 90 ? 9.758 -7.891 -8.773 1 94.38 90 ALA B N 1
ATOM 2162 C CA . ALA B 1 90 ? 8.93 -7.918 -7.57 1 94.38 90 ALA B CA 1
ATOM 2163 C C . ALA B 1 90 ? 9.758 -8.289 -6.34 1 94.38 90 ALA B C 1
ATOM 2165 O O . ALA B 1 90 ? 9.492 -7.797 -5.242 1 94.38 90 ALA B O 1
ATOM 2166 N N . LEU B 1 91 ? 10.742 -9.133 -6.523 1 95.81 91 LEU B N 1
ATOM 2167 C CA . LEU B 1 91 ? 11.602 -9.555 -5.422 1 95.81 91 LEU B CA 1
ATOM 2168 C C . LEU B 1 91 ? 12.594 -8.453 -5.055 1 95.81 91 LEU B C 1
ATOM 2170 O O . LEU B 1 91 ? 13.008 -8.352 -3.896 1 95.81 91 LEU B O 1
ATOM 2174 N N . THR B 1 92 ? 12.883 -7.586 -6 1 94.81 92 THR B N 1
ATOM 2175 C CA . THR B 1 92 ? 13.906 -6.566 -5.801 1 94.81 92 THR B CA 1
ATOM 2176 C C . THR B 1 92 ? 13.289 -5.277 -5.266 1 94.81 92 THR B C 1
ATOM 2178 O O . THR B 1 92 ? 13.883 -4.609 -4.414 1 94.81 92 THR B O 1
ATOM 2181 N N . GLU B 1 93 ? 12.102 -4.98 -5.734 1 91.06 93 GLU B N 1
ATOM 2182 C CA . GLU B 1 93 ? 11.484 -3.705 -5.387 1 91.06 93 GLU B CA 1
ATOM 2183 C C . GLU B 1 93 ? 10.758 -3.789 -4.043 1 91.06 93 GLU B C 1
ATOM 2185 O O . GLU B 1 93 ? 9.938 -4.68 -3.83 1 91.06 93 GLU B O 1
ATOM 2190 N N . VAL B 1 94 ? 11.133 -2.895 -3.172 1 89.25 94 VAL B N 1
ATOM 2191 C CA . VAL B 1 94 ? 10.461 -2.744 -1.885 1 89.25 94 VAL B CA 1
ATOM 2192 C C . VAL B 1 94 ? 9.742 -1.399 -1.832 1 89.25 94 VAL B C 1
ATOM 2194 O O . VAL B 1 94 ? 10.359 -0.348 -2.008 1 89.25 94 VAL B O 1
ATOM 2197 N N . ASP B 1 95 ? 8.445 -1.506 -1.767 1 79.69 95 ASP B N 1
ATOM 2198 C CA . ASP B 1 95 ? 7.664 -0.272 -1.738 1 79.69 95 ASP B CA 1
ATOM 2199 C C . ASP B 1 95 ? 6.672 -0.277 -0.58 1 79.69 95 ASP B C 1
ATOM 2201 O O . ASP B 1 95 ? 5.656 -0.976 -0.629 1 79.69 95 ASP B O 1
ATOM 2205 N N . ILE B 1 96 ? 6.973 0.418 0.465 1 82.81 96 ILE B N 1
ATOM 2206 C CA . ILE B 1 96 ? 6.023 0.606 1.558 1 82.81 96 ILE B CA 1
ATOM 2207 C C . ILE B 1 96 ? 5.273 1.925 1.371 1 82.81 96 ILE B C 1
ATOM 2209 O O . ILE B 1 96 ? 5.82 2.998 1.634 1 82.81 96 ILE B O 1
ATOM 2213 N N . ARG B 1 97 ? 4.082 1.84 0.952 1 77.44 97 ARG B N 1
ATOM 2214 C CA . ARG B 1 97 ? 3.289 3.023 0.637 1 77.44 97 ARG B CA 1
ATOM 2215 C C . ARG B 1 97 ? 2.73 3.66 1.904 1 77.44 97 ARG B C 1
ATOM 2217 O O . ARG B 1 97 ? 2.318 2.957 2.83 1 77.44 97 ARG B O 1
ATOM 2224 N N . PRO B 1 98 ? 2.691 4.934 1.89 1 79.5 98 PRO B N 1
ATOM 2225 C CA . PRO B 1 98 ? 2.066 5.609 3.027 1 79.5 98 PRO B CA 1
ATOM 2226 C C . PRO B 1 98 ? 0.568 5.332 3.129 1 79.5 98 PRO B C 1
ATOM 2228 O O . PRO B 1 98 ? -0.091 5.102 2.111 1 79.5 98 PRO B O 1
ATOM 2231 N N . ASP B 1 99 ? 0.083 5.285 4.32 1 88.56 99 ASP B N 1
ATOM 2232 C CA . ASP B 1 99 ? -1.347 5.203 4.602 1 88.56 99 ASP B CA 1
ATOM 2233 C C . ASP B 1 99 ? -1.923 6.582 4.926 1 88.56 99 ASP B C 1
ATOM 2235 O O . ASP B 1 99 ? -1.456 7.258 5.844 1 88.56 99 ASP B O 1
ATOM 2239 N N . PRO B 1 100 ? -2.953 6.969 4.223 1 89.88 100 PRO B N 1
ATOM 2240 C CA . PRO B 1 100 ? -3.549 8.289 4.453 1 89.88 100 PRO B CA 1
ATOM 2241 C C . PRO B 1 100 ? -4.016 8.477 5.895 1 89.88 100 PRO B C 1
ATOM 2243 O O . PRO B 1 100 ? -4.242 9.609 6.328 1 89.88 100 PRO B O 1
ATOM 2246 N N . VAL B 1 101 ? -4.148 7.395 6.629 1 93.5 101 VAL B N 1
ATOM 2247 C CA . VAL B 1 101 ? -4.625 7.508 8.008 1 93.5 101 VAL B CA 1
ATOM 2248 C C . VAL B 1 101 ? -3.619 8.305 8.836 1 93.5 101 VAL B C 1
ATOM 2250 O O . VAL B 1 101 ? -3.998 9 9.781 1 93.5 101 VAL B O 1
ATOM 2253 N N . ASP B 1 102 ? -2.346 8.289 8.461 1 91.25 102 ASP B N 1
ATOM 2254 C CA . ASP B 1 102 ? -1.315 9.039 9.172 1 91.25 102 ASP B CA 1
ATOM 2255 C C . ASP B 1 102 ? -1.56 10.547 9.07 1 91.25 102 ASP B C 1
ATOM 2257 O O . ASP B 1 102 ? -1.468 11.266 10.062 1 91.25 102 ASP B O 1
ATOM 2261 N N . LEU B 1 103 ? -1.903 10.977 7.891 1 88.75 103 LEU B N 1
ATOM 2262 C CA . LEU B 1 103 ? -2.189 12.391 7.684 1 88.75 103 LEU B CA 1
ATOM 2263 C C . LEU B 1 103 ? -3.479 12.797 8.391 1 88.75 103 LEU B C 1
ATOM 2265 O O . LEU B 1 103 ? -3.568 13.891 8.953 1 88.75 103 LEU B O 1
ATOM 2269 N N . ALA B 1 104 ? -4.402 11.906 8.289 1 92.38 104 ALA B N 1
ATOM 2270 C CA . ALA B 1 104 ? -5.664 12.18 8.961 1 92.38 104 ALA B CA 1
ATOM 2271 C C . ALA B 1 104 ? -5.453 12.367 10.461 1 92.38 104 ALA B C 1
ATOM 2273 O O . ALA B 1 104 ? -6.008 13.289 11.062 1 92.38 104 ALA B O 1
ATOM 2274 N N . LEU B 1 105 ? -4.66 11.562 11 1 91.75 105 LEU B N 1
ATOM 2275 C CA . LEU B 1 105 ? -4.359 11.664 12.43 1 91.75 105 LEU B CA 1
ATOM 2276 C C . LEU B 1 105 ? -3.645 12.977 12.734 1 91.75 105 LEU B C 1
ATOM 2278 O O . LEU B 1 105 ? -3.941 13.633 13.742 1 91.75 105 LEU B O 1
ATOM 2282 N N . ALA B 1 106 ? -2.764 13.406 11.891 1 86.94 106 ALA B N 1
ATOM 2283 C CA . ALA B 1 106 ? -1.959 14.609 12.086 1 86.94 106 ALA B CA 1
ATOM 2284 C C . ALA B 1 106 ? -2.834 15.859 12.094 1 86.94 106 ALA B C 1
ATOM 2286 O O . ALA B 1 106 ? -2.48 16.859 12.711 1 86.94 106 ALA B O 1
ATOM 2287 N N . VAL B 1 107 ? -3.996 15.789 11.508 1 89.62 107 VAL B N 1
ATOM 2288 C CA . VAL B 1 107 ? -4.855 16.969 11.438 1 89.62 107 VAL B CA 1
ATOM 2289 C C . VAL B 1 107 ? -6.148 16.703 12.211 1 89.62 107 VAL B C 1
ATOM 2291 O O . VAL B 1 107 ? -7.195 17.266 11.875 1 89.62 107 VAL B O 1
ATOM 2294 N N . SER B 1 108 ? -6.074 15.859 13.211 1 91.06 108 SER B N 1
ATOM 2295 C CA . SER B 1 108 ? -7.273 15.484 13.953 1 91.06 108 SER B CA 1
ATOM 2296 C C . SER B 1 108 ? -7.375 16.25 15.266 1 91.06 108 SER B C 1
ATOM 2298 O O . SER B 1 108 ? -8.18 15.922 16.125 1 91.06 108 SER B O 1
ATOM 2300 N N . ALA B 1 109 ? -6.594 17.312 15.445 1 85.5 109 ALA B N 1
ATOM 2301 C CA . ALA B 1 109 ? -6.559 18.031 16.719 1 85.5 109 ALA B CA 1
ATOM 2302 C C . ALA B 1 109 ? -7.934 18.594 17.062 1 85.5 109 ALA B C 1
ATOM 2304 O O . ALA B 1 109 ? -8.297 18.672 18.234 1 85.5 109 ALA B O 1
ATOM 2305 N N . ASP B 1 110 ? -8.703 18.953 16.109 1 87.12 110 ASP B N 1
ATOM 2306 C CA . ASP B 1 110 ? -10 19.578 16.344 1 87.12 110 ASP B CA 1
ATOM 2307 C C . ASP B 1 110 ? -11.117 18.547 16.375 1 87.12 110 ASP B C 1
ATOM 2309 O O . ASP B 1 110 ? -12.281 18.891 16.578 1 87.12 110 ASP B O 1
ATOM 2313 N N . LEU B 1 111 ? -10.797 17.328 16.109 1 91.06 111 LEU B N 1
ATOM 2314 C CA . LEU B 1 111 ? -11.797 16.266 16.094 1 91.06 111 LEU B CA 1
ATOM 2315 C C . LEU B 1 111 ? -12.18 15.852 17.516 1 91.06 111 LEU B C 1
ATOM 2317 O O . LEU B 1 111 ? -11.312 15.703 18.375 1 91.06 111 LEU B O 1
ATOM 2321 N N . ASP B 1 112 ? -13.516 15.781 17.719 1 92.75 112 ASP B N 1
ATOM 2322 C CA . ASP B 1 112 ? -14 15.25 18.984 1 92.75 112 ASP B CA 1
ATOM 2323 C C . ASP B 1 112 ? -13.328 13.914 19.312 1 92.75 112 ASP B C 1
ATOM 2325 O O . ASP B 1 112 ? -13.258 13.023 18.453 1 92.75 112 ASP B O 1
ATOM 2329 N N . ARG B 1 113 ? -12.898 13.828 20.547 1 92.75 113 ARG B N 1
ATOM 2330 C CA . ARG B 1 113 ? -12.141 12.648 20.953 1 92.75 113 ARG B CA 1
ATOM 2331 C C . ARG B 1 113 ? -13.023 11.398 20.906 1 92.75 113 ARG B C 1
ATOM 2333 O O . ARG B 1 113 ? -12.547 10.312 20.578 1 92.75 113 ARG B O 1
ATOM 2340 N N . LYS B 1 114 ? -14.203 11.578 21.219 1 95.31 114 LYS B N 1
ATOM 2341 C CA . LYS B 1 114 ? -15.117 10.445 21.156 1 95.31 114 LYS B CA 1
ATOM 2342 C C . LYS B 1 114 ? -15.312 9.977 19.719 1 95.31 114 LYS B C 1
ATOM 2344 O O . LYS B 1 114 ? -15.375 8.773 19.453 1 95.31 114 LYS B O 1
ATOM 2349 N N . LEU B 1 115 ? -15.422 10.922 18.891 1 96.19 115 LEU B N 1
ATOM 2350 C CA . LEU B 1 115 ? -15.57 10.594 17.469 1 96.19 115 LEU B CA 1
ATOM 2351 C C . LEU B 1 115 ? -14.312 9.922 16.938 1 96.19 115 LEU B C 1
ATOM 2353 O O . LEU B 1 115 ? -14.398 8.922 16.203 1 96.19 115 LEU B O 1
ATOM 2357 N N . LEU B 1 116 ? -13.156 10.414 17.266 1 96.38 116 LEU B N 1
ATOM 2358 C CA . LEU B 1 116 ? -11.898 9.805 16.859 1 96.38 116 LEU B CA 1
ATOM 2359 C C . LEU B 1 116 ? -11.797 8.367 17.359 1 96.38 116 LEU B C 1
ATOM 2361 O O . LEU B 1 116 ? -11.406 7.469 16.609 1 96.38 116 LEU B O 1
ATOM 2365 N N . ARG B 1 117 ? -12.18 8.156 18.625 1 97.19 117 ARG B N 1
ATOM 2366 C CA . ARG B 1 117 ? -12.195 6.812 19.188 1 97.19 117 ARG B CA 1
ATOM 2367 C C . ARG B 1 117 ? -13.078 5.883 18.359 1 97.19 117 ARG B C 1
ATOM 2369 O O . ARG B 1 117 ? -12.688 4.754 18.062 1 97.19 117 ARG B O 1
ATOM 2376 N N . GLY B 1 118 ? -14.203 6.391 18.016 1 97.75 118 GLY B N 1
ATOM 2377 C CA . GLY B 1 118 ? -15.109 5.602 17.203 1 97.75 118 GLY B CA 1
ATOM 2378 C C . GLY B 1 118 ? -14.523 5.211 15.859 1 97.75 118 GLY B C 1
ATOM 2379 O O . GLY B 1 118 ? -14.641 4.059 15.438 1 97.75 118 GLY B O 1
ATOM 2380 N N . TYR B 1 119 ? -13.906 6.125 15.156 1 97.56 119 TYR B N 1
ATOM 2381 C CA . TYR B 1 119 ? -13.25 5.84 13.891 1 97.56 119 TYR B CA 1
ATOM 2382 C C . TYR B 1 119 ? -12.203 4.742 14.047 1 97.56 119 TYR B C 1
ATOM 2384 O O . TYR B 1 119 ? -12.141 3.812 13.242 1 97.56 119 TYR B O 1
ATOM 2392 N N . LEU B 1 120 ? -11.375 4.859 15.109 1 97.69 120 LEU B N 1
ATOM 2393 C CA . LEU B 1 120 ? -10.281 3.92 15.328 1 97.69 120 LEU B CA 1
ATOM 2394 C C . LEU B 1 120 ? -10.82 2.529 15.648 1 97.69 120 LEU B C 1
ATOM 2396 O O . LEU B 1 120 ? -10.297 1.528 15.148 1 97.69 120 LEU B O 1
ATOM 2400 N N . GLU B 1 121 ? -11.836 2.469 16.406 1 98.31 121 GLU B N 1
ATOM 2401 C CA . GLU B 1 121 ? -12.445 1.187 16.75 1 98.31 121 GLU B CA 1
ATOM 2402 C C . GLU B 1 121 ? -13.078 0.535 15.516 1 98.31 121 GLU B C 1
ATOM 2404 O O . GLU B 1 121 ? -12.969 -0.678 15.328 1 98.31 121 GLU B O 1
ATOM 2409 N N . ASP B 1 122 ? -13.719 1.342 14.727 1 98 122 ASP B N 1
ATOM 2410 C CA . ASP B 1 122 ? -14.289 0.829 13.492 1 98 122 ASP B CA 1
ATOM 2411 C C . ASP B 1 122 ? -13.203 0.287 12.562 1 98 122 ASP B C 1
ATOM 2413 O O . ASP B 1 122 ? -13.383 -0.759 11.938 1 98 122 ASP B O 1
ATOM 2417 N N . ARG B 1 123 ? -12.125 0.922 12.461 1 97.19 123 ARG B N 1
ATOM 2418 C CA . ARG B 1 123 ? -11.016 0.479 11.633 1 97.19 123 ARG B CA 1
ATOM 2419 C C . ARG B 1 123 ? -10.445 -0.844 12.133 1 97.19 123 ARG B C 1
ATOM 2421 O O . ARG B 1 123 ? -10.164 -1.745 11.344 1 97.19 123 ARG B O 1
ATOM 2428 N N . ILE B 1 124 ? -10.297 -0.936 13.445 1 98.06 124 ILE B N 1
ATOM 2429 C CA . ILE B 1 124 ? -9.797 -2.174 14.031 1 98.06 124 ILE B CA 1
ATOM 2430 C C . ILE B 1 124 ? -10.75 -3.322 13.703 1 98.06 124 ILE B C 1
ATOM 2432 O O . ILE B 1 124 ? -10.312 -4.41 13.32 1 98.06 124 ILE B O 1
ATOM 2436 N N . ALA B 1 125 ? -12.023 -3.059 13.789 1 97.88 125 ALA B N 1
ATOM 2437 C CA . ALA B 1 125 ? -13.023 -4.082 13.484 1 97.88 125 ALA B CA 1
ATOM 2438 C C . ALA B 1 125 ? -12.938 -4.508 12.023 1 97.88 125 ALA B C 1
ATOM 2440 O O . ALA B 1 125 ? -13.016 -5.699 11.711 1 97.88 125 ALA B O 1
ATOM 2441 N N . ALA B 1 126 ? -12.789 -3.533 11.156 1 95.56 126 ALA B N 1
ATOM 2442 C CA . ALA B 1 126 ? -12.672 -3.832 9.734 1 95.56 126 ALA B CA 1
ATOM 2443 C C . ALA B 1 126 ? -11.414 -4.648 9.445 1 95.56 126 ALA B C 1
ATOM 2445 O O . ALA B 1 126 ? -11.453 -5.594 8.656 1 95.56 126 ALA B O 1
ATOM 2446 N N . LEU B 1 127 ? -10.312 -4.328 10.086 1 95.38 127 LEU B N 1
ATOM 2447 C CA . LEU B 1 127 ? -9.055 -5.047 9.93 1 95.38 127 LEU B CA 1
ATOM 2448 C C . LEU B 1 127 ? -9.18 -6.477 10.445 1 95.38 127 LEU B C 1
ATOM 2450 O O . LEU B 1 127 ? -8.719 -7.418 9.797 1 95.38 127 LEU B O 1
ATOM 2454 N N . ARG B 1 128 ? -9.836 -6.645 11.555 1 95.44 128 ARG B N 1
ATOM 2455 C CA . ARG B 1 128 ? -10.039 -7.977 12.117 1 95.44 128 ARG B CA 1
ATOM 2456 C C . ARG B 1 128 ? -10.906 -8.828 11.195 1 95.44 128 ARG B C 1
ATOM 2458 O O . ARG B 1 128 ? -10.625 -10.016 10.992 1 95.44 128 ARG B O 1
ATOM 2465 N N . ALA B 1 129 ? -11.945 -8.211 10.68 1 92.25 129 ALA B N 1
ATOM 2466 C CA . ALA B 1 129 ? -12.805 -8.922 9.734 1 92.25 129 ALA B CA 1
ATOM 2467 C C . ALA B 1 129 ? -12.031 -9.359 8.5 1 92.25 129 ALA B C 1
ATOM 2469 O O . ALA B 1 129 ? -12.195 -10.477 8.016 1 92.25 129 ALA B O 1
ATOM 2470 N N . HIS B 1 130 ? -11.195 -8.445 8.039 1 88.31 130 HIS B N 1
ATOM 2471 C CA . HIS B 1 130 ? -10.359 -8.766 6.895 1 88.31 130 HIS B CA 1
ATOM 2472 C C . HIS B 1 130 ? -9.422 -9.93 7.207 1 88.31 130 HIS B C 1
ATOM 2474 O O . HIS B 1 130 ? -9.305 -10.867 6.414 1 88.31 130 HIS B O 1
ATOM 2480 N N . GLY B 1 131 ? -8.773 -9.867 8.344 1 87.31 131 GLY B N 1
ATOM 2481 C CA . GLY B 1 131 ? -7.891 -10.938 8.766 1 87.31 131 GLY B CA 1
ATOM 2482 C C . GLY B 1 131 ? -8.594 -12.281 8.883 1 87.31 131 GLY B C 1
ATOM 2483 O O . GLY B 1 131 ? -8.055 -13.312 8.484 1 87.31 131 GLY B O 1
ATOM 2484 N N . SER B 1 132 ? -9.781 -12.273 9.391 1 87.31 132 SER B N 1
ATOM 2485 C CA . SER B 1 132 ? -10.57 -13.492 9.539 1 87.31 132 SER B CA 1
ATOM 2486 C C . SER B 1 132 ? -10.93 -14.094 8.188 1 87.31 132 SER B C 1
ATOM 2488 O O . SER B 1 132 ? -10.898 -15.312 8.016 1 87.31 132 SER B O 1
ATOM 2490 N N . ARG B 1 133 ? -11.273 -13.273 7.273 1 84.12 133 ARG B N 1
ATOM 2491 C CA . ARG B 1 133 ? -11.609 -13.75 5.934 1 84.12 133 ARG B CA 1
ATOM 2492 C C . ARG B 1 133 ? -10.414 -14.43 5.277 1 84.12 133 ARG B C 1
ATOM 2494 O O . ARG B 1 133 ? -10.555 -15.484 4.656 1 84.12 133 ARG B O 1
ATOM 2501 N N . ILE B 1 134 ? -9.297 -13.867 5.488 1 80.94 134 ILE B N 1
ATOM 2502 C CA . ILE B 1 134 ? -8.078 -14.414 4.902 1 80.94 134 ILE B CA 1
ATOM 2503 C C . ILE B 1 134 ? -7.75 -15.75 5.562 1 80.94 134 ILE B C 1
ATOM 2505 O O . ILE B 1 134 ? -7.398 -16.719 4.879 1 80.94 134 ILE B O 1
ATOM 2509 N N . ALA B 1 135 ? -7.875 -15.797 6.832 1 74.94 135 ALA B N 1
ATOM 2510 C CA . ALA B 1 135 ? -7.598 -17.016 7.578 1 74.94 135 ALA B CA 1
ATOM 2511 C C . ALA B 1 135 ? -8.555 -18.141 7.18 1 74.94 135 ALA B C 1
ATOM 2513 O O . ALA B 1 135 ? -8.164 -19.297 7.086 1 74.94 135 ALA B O 1
ATOM 2514 N N . HIS B 1 136 ? -9.773 -17.797 6.914 1 74.94 136 HIS B N 1
ATOM 2515 C CA . HIS B 1 136 ? -10.781 -18.766 6.531 1 74.94 136 HIS B CA 1
ATOM 2516 C C . HIS B 1 136 ? -10.5 -19.344 5.145 1 74.94 136 HIS B C 1
ATOM 2518 O O . HIS B 1 136 ? -10.75 -20.516 4.887 1 74.94 136 HIS B O 1
ATOM 2524 N N . HIS B 1 137 ? -9.977 -18.547 4.367 1 66.94 137 HIS B N 1
ATOM 2525 C CA . HIS B 1 137 ? -9.633 -19 3.023 1 66.94 137 HIS B CA 1
ATOM 2526 C C . HIS B 1 137 ? -8.523 -20.047 3.057 1 66.94 137 HIS B C 1
ATOM 2528 O O . HIS B 1 137 ? -8.516 -20.969 2.244 1 66.94 137 HIS B O 1
ATOM 2534 N N . LEU B 1 138 ? -7.629 -19.891 3.955 1 61.56 138 LEU B N 1
ATOM 2535 C CA . LEU B 1 138 ? -6.582 -20.891 4.164 1 61.56 138 LEU B CA 1
ATOM 2536 C C . LEU B 1 138 ? -7.188 -22.234 4.559 1 61.56 138 LEU B C 1
ATOM 2538 O O . LEU B 1 138 ? -6.688 -23.297 4.156 1 61.56 138 LEU B O 1
ATOM 2542 N N . GLU B 1 139 ? -8.141 -22.047 5.484 1 57.53 139 GLU B N 1
ATOM 2543 C CA . GLU B 1 139 ? -8.727 -23.297 5.969 1 57.53 139 GLU B CA 1
ATOM 2544 C C . GLU B 1 139 ? -9.445 -24.031 4.848 1 57.53 139 GLU B C 1
ATOM 2546 O O . GLU B 1 139 ? -9.531 -25.266 4.863 1 57.53 139 GLU B O 1
ATOM 2551 N N . ARG B 1 140 ? -10.016 -23.234 4.035 1 50.06 140 ARG B N 1
ATOM 2552 C CA . ARG B 1 140 ? -10.711 -23.922 2.947 1 50.06 140 ARG B CA 1
ATOM 2553 C C . ARG B 1 140 ? -9.711 -24.516 1.954 1 50.06 140 ARG B C 1
ATOM 2555 O O . ARG B 1 140 ? -10.102 -25.219 1.021 1 50.06 140 ARG B O 1
ATOM 2562 N N . ARG B 1 141 ? -8.617 -23.938 2.062 1 51.03 141 ARG B N 1
ATOM 2563 C CA . ARG B 1 141 ? -7.684 -24.344 1.018 1 51.03 141 ARG B CA 1
ATOM 2564 C C . ARG B 1 141 ? -7.492 -25.859 1.019 1 51.03 141 ARG B C 1
ATOM 2566 O O . ARG B 1 141 ? -7.625 -26.5 2.061 1 51.03 141 ARG B O 1
ATOM 2573 N N . TRP B 1 142 ? -7.34 -26.266 -0.291 1 48.25 142 TRP B N 1
ATOM 2574 C CA . TRP B 1 142 ? -7.359 -27.406 -1.195 1 48.25 142 TRP B CA 1
ATOM 2575 C C . TRP B 1 142 ? -6.289 -28.422 -0.81 1 48.25 142 TRP B C 1
ATOM 2577 O O . TRP B 1 142 ? -5.277 -28.078 -0.196 1 48.25 142 TRP B O 1
ATOM 2587 N N . PRO B 1 143 ? -6.621 -29.562 -0.815 1 49.66 143 PRO B N 1
ATOM 2588 C CA . PRO B 1 143 ? -5.715 -30.703 -0.654 1 49.66 143 PRO B CA 1
ATOM 2589 C C . PRO B 1 143 ? -4.277 -30.375 -1.049 1 49.66 143 PRO B C 1
ATOM 2591 O O . PRO B 1 143 ? -3.336 -30.984 -0.521 1 49.66 143 PRO B O 1
ATOM 2594 N N . GLU B 1 144 ? -4.035 -29.391 -1.897 1 60.12 144 GLU B N 1
ATOM 2595 C CA . GLU B 1 144 ? -2.678 -29.156 -2.383 1 60.12 144 GLU B CA 1
ATOM 2596 C C . GLU B 1 144 ? -2.141 -27.812 -1.906 1 60.12 144 GLU B C 1
ATOM 2598 O O . GLU B 1 144 ? -1.394 -27.156 -2.627 1 60.12 144 GLU B O 1
ATOM 2603 N N . GLN B 1 145 ? -2.338 -27.547 -0.597 1 72.56 145 GLN B N 1
ATOM 2604 C CA . GLN B 1 145 ? -1.789 -26.297 -0.077 1 72.56 145 GLN B CA 1
ATOM 2605 C C . GLN B 1 145 ? -0.283 -26.422 0.145 1 72.56 145 GLN B C 1
ATOM 2607 O O . GLN B 1 145 ? 0.181 -27.312 0.854 1 72.56 145 GLN B O 1
ATOM 2612 N N . SER B 1 146 ? 0.514 -25.547 -0.44 1 80.12 146 SER B N 1
ATOM 2613 C CA . SER B 1 146 ? 1.971 -25.562 -0.358 1 80.12 146 SER B CA 1
ATOM 2614 C C . SER B 1 146 ? 2.467 -24.672 0.775 1 80.12 146 SER B C 1
ATOM 2616 O O . SER B 1 146 ? 1.702 -23.875 1.334 1 80.12 146 SER B O 1
ATOM 2618 N N . VAL B 1 147 ? 3.641 -24.906 1.194 1 86.69 147 VAL B N 1
ATOM 2619 C CA . VAL B 1 147 ? 4.301 -24.062 2.193 1 86.69 147 VAL B CA 1
ATOM 2620 C C . VAL B 1 147 ? 4.27 -22.609 1.749 1 86.69 147 VAL B C 1
ATOM 2622 O O . VAL B 1 147 ? 4.066 -21.703 2.566 1 86.69 147 VAL B O 1
ATOM 2625 N N . VAL B 1 148 ? 4.398 -22.375 0.457 1 86.62 148 VAL B N 1
ATOM 2626 C CA . VAL B 1 148 ? 4.402 -21.016 -0.083 1 86.62 148 VAL B CA 1
ATOM 2627 C C . VAL B 1 148 ? 3.033 -20.375 0.124 1 86.62 148 VAL B C 1
ATOM 2629 O O . VAL B 1 148 ? 2.941 -19.203 0.488 1 86.62 148 VAL B O 1
ATOM 2632 N N . ASP B 1 149 ? 1.956 -21.062 -0.071 1 82.88 149 ASP B N 1
ATOM 2633 C CA . ASP B 1 149 ? 0.606 -20.562 0.157 1 82.88 149 ASP B CA 1
ATOM 2634 C C . ASP B 1 149 ? 0.43 -20.094 1.602 1 82.88 149 ASP B C 1
ATOM 2636 O O . ASP B 1 149 ? -0.139 -19.031 1.853 1 82.88 149 ASP B O 1
ATOM 2640 N N . ASP B 1 150 ? 0.937 -20.922 2.477 1 85.5 150 ASP B N 1
ATOM 2641 C CA . ASP B 1 150 ? 0.838 -20.578 3.893 1 85.5 150 ASP B CA 1
ATOM 2642 C C . ASP B 1 150 ? 1.604 -19.297 4.207 1 85.5 150 ASP B C 1
ATOM 2644 O O . ASP B 1 150 ? 1.132 -18.469 4.977 1 85.5 150 ASP B O 1
ATOM 2648 N N . LEU B 1 151 ? 2.775 -19.172 3.611 1 90.5 151 LEU B N 1
ATOM 2649 C CA . LEU B 1 151 ? 3.611 -18 3.857 1 90.5 151 LEU B CA 1
ATOM 2650 C C . LEU B 1 151 ? 2.963 -16.734 3.293 1 90.5 151 LEU B C 1
ATOM 2652 O O . LEU B 1 151 ? 3.084 -15.656 3.877 1 90.5 151 LEU B O 1
ATOM 2656 N N . VAL B 1 152 ? 2.279 -16.844 2.234 1 87.81 152 VAL B N 1
ATOM 2657 C CA . VAL B 1 152 ? 1.586 -15.703 1.636 1 87.81 152 VAL B CA 1
ATOM 2658 C C . VAL B 1 152 ? 0.43 -15.273 2.535 1 87.81 152 VAL B C 1
ATOM 2660 O O . VAL B 1 152 ? 0.212 -14.078 2.744 1 87.81 152 VAL B O 1
ATOM 2663 N N . VAL B 1 153 ? -0.3 -16.203 3.07 1 85.94 153 VAL B N 1
ATOM 2664 C CA . VAL B 1 153 ? -1.372 -15.891 4.012 1 85.94 153 VAL B CA 1
ATOM 2665 C C . VAL B 1 153 ? -0.791 -15.25 5.27 1 85.94 153 VAL B C 1
ATOM 2667 O O . VAL B 1 153 ? -1.331 -14.273 5.785 1 85.94 153 VAL B O 1
ATOM 2670 N N . ASP B 1 154 ? 0.313 -15.82 5.742 1 90.88 154 ASP B N 1
ATOM 2671 C CA . ASP B 1 154 ? 0.979 -15.258 6.91 1 90.88 154 ASP B CA 1
ATOM 2672 C C . ASP B 1 154 ? 1.344 -13.797 6.684 1 90.88 154 ASP B C 1
ATOM 2674 O O . ASP B 1 154 ? 1.248 -12.977 7.602 1 90.88 154 ASP B O 1
ATOM 2678 N N . HIS B 1 155 ? 1.762 -13.516 5.453 1 92.69 155 HIS B N 1
ATOM 2679 C CA . HIS B 1 155 ? 2.109 -12.141 5.121 1 92.69 155 HIS B CA 1
ATOM 2680 C C . HIS B 1 155 ? 0.934 -11.195 5.363 1 92.69 155 HIS B C 1
ATOM 2682 O O . HIS B 1 155 ? 1.075 -10.188 6.055 1 92.69 155 HIS B O 1
ATOM 2688 N N . ALA B 1 156 ? -0.227 -11.562 4.852 1 90.81 156 ALA B N 1
ATOM 2689 C CA . ALA B 1 156 ? -1.428 -10.742 5 1 90.81 156 ALA B CA 1
ATOM 2690 C C . ALA B 1 156 ? -1.807 -10.578 6.469 1 90.81 156 ALA B C 1
ATOM 2692 O O . ALA B 1 156 ? -2.105 -9.477 6.922 1 90.81 156 ALA B O 1
ATOM 2693 N N . VAL B 1 157 ? -1.766 -11.656 7.184 1 91.19 157 VAL B N 1
ATOM 2694 C CA . VAL B 1 157 ? -2.162 -11.656 8.586 1 91.19 157 VAL B CA 1
ATOM 2695 C C . VAL B 1 157 ? -1.198 -10.789 9.398 1 91.19 157 VAL B C 1
ATOM 2697 O O . VAL B 1 157 ? -1.624 -10 10.242 1 91.19 157 VAL B O 1
ATOM 2700 N N . MET B 1 158 ? 0.065 -10.906 9.133 1 94.81 158 MET B N 1
ATOM 2701 C CA . MET B 1 158 ? 1.076 -10.148 9.859 1 94.81 158 MET B CA 1
ATOM 2702 C C . MET B 1 158 ? 0.951 -8.656 9.562 1 94.81 158 MET B C 1
ATOM 2704 O O . MET B 1 158 ? 1.093 -7.828 10.469 1 94.81 158 MET B O 1
ATOM 2708 N N . ARG B 1 159 ? 0.677 -8.32 8.359 1 94.81 159 ARG B N 1
ATOM 2709 C CA . ARG B 1 159 ? 0.465 -6.918 8.008 1 94.81 159 ARG B CA 1
ATOM 2710 C C . ARG B 1 159 ? -0.781 -6.367 8.695 1 94.81 159 ARG B C 1
ATOM 2712 O O . ARG B 1 159 ? -0.762 -5.254 9.234 1 94.81 159 ARG B O 1
ATOM 2719 N N . ILE B 1 160 ? -1.836 -7.156 8.672 1 95 160 ILE B N 1
ATOM 2720 C CA . ILE B 1 160 ? -3.084 -6.742 9.305 1 95 160 ILE B CA 1
ATOM 2721 C C . ILE B 1 160 ? -2.865 -6.566 10.812 1 95 160 ILE B C 1
ATOM 2723 O O . ILE B 1 160 ? -3.32 -5.582 11.398 1 95 160 ILE B O 1
ATOM 2727 N N . GLN B 1 161 ? -2.162 -7.496 11.367 1 96.69 161 GLN B N 1
ATOM 2728 C CA . GLN B 1 161 ? -1.912 -7.422 12.805 1 96.69 161 GLN B CA 1
ATOM 2729 C C . GLN B 1 161 ? -1.086 -6.191 13.164 1 96.69 161 GLN B C 1
ATOM 2731 O O . GLN B 1 161 ? -1.318 -5.555 14.195 1 96.69 161 GLN B O 1
ATOM 2736 N N . ALA B 1 162 ? -0.095 -5.859 12.359 1 97.12 162 ALA B N 1
ATOM 2737 C CA . ALA B 1 162 ? 0.679 -4.641 12.586 1 97.12 162 ALA B CA 1
ATOM 2738 C C . ALA B 1 162 ? -0.223 -3.41 12.586 1 97.12 162 ALA B C 1
ATOM 2740 O O . ALA B 1 162 ? -0.045 -2.502 13.398 1 97.12 162 ALA B O 1
ATOM 2741 N N . GLU B 1 163 ? -1.195 -3.359 11.656 1 97 163 GLU B N 1
ATOM 2742 C CA . GLU B 1 163 ? -2.143 -2.25 11.625 1 97 163 GLU B CA 1
ATOM 2743 C C . GLU B 1 163 ? -2.992 -2.213 12.891 1 97 163 GLU B C 1
ATOM 2745 O O . GLU B 1 163 ? -3.199 -1.146 13.477 1 97 163 GLU B O 1
ATOM 2750 N N . ILE B 1 164 ? -3.461 -3.354 13.32 1 98 164 ILE B N 1
ATOM 2751 C CA . ILE B 1 164 ? -4.293 -3.432 14.516 1 98 164 ILE B CA 1
ATOM 2752 C C . ILE B 1 164 ? -3.5 -2.953 15.727 1 98 164 ILE B C 1
ATOM 2754 O O . ILE B 1 164 ? -3.984 -2.131 16.516 1 98 164 ILE B O 1
ATOM 2758 N N . ASP B 1 165 ? -2.316 -3.465 15.859 1 98.5 165 ASP B N 1
ATOM 2759 C CA . ASP B 1 165 ? -1.473 -3.088 16.984 1 98.5 165 ASP B CA 1
ATOM 2760 C C . ASP B 1 165 ? -1.233 -1.579 17.016 1 98.5 165 ASP B C 1
ATOM 2762 O O . ASP B 1 165 ? -1.253 -0.961 18.078 1 98.5 165 ASP B O 1
ATOM 2766 N N . TRP B 1 166 ? -1.012 -0.996 15.898 1 97.56 166 TRP B N 1
ATOM 2767 C CA . TRP B 1 166 ? -0.782 0.443 15.82 1 97.56 166 TRP B CA 1
ATOM 2768 C C . TRP B 1 166 ? -2.027 1.217 16.234 1 97.56 166 TRP B C 1
ATOM 2770 O O . TRP B 1 166 ? -1.938 2.197 16.984 1 97.56 166 TRP B O 1
ATOM 2780 N N . HIS B 1 167 ? -3.172 0.814 15.758 1 98.06 167 HIS B N 1
ATOM 2781 C CA . HIS B 1 167 ? -4.406 1.487 16.141 1 98.06 167 HIS B CA 1
ATOM 2782 C C . HIS B 1 167 ? -4.656 1.377 17.641 1 98.06 167 HIS B C 1
ATOM 2784 O O . HIS B 1 167 ? -5.125 2.328 18.266 1 98.06 167 HIS B O 1
ATOM 2790 N N . GLU B 1 168 ? -4.363 0.242 18.188 1 98.38 168 GLU B N 1
ATOM 2791 C CA . GLU B 1 168 ? -4.504 0.062 19.641 1 98.38 168 GLU B CA 1
ATOM 2792 C C . GLU B 1 168 ? -3.545 0.97 20.391 1 98.38 168 GLU B C 1
ATOM 2794 O O . GLU B 1 168 ? -3.877 1.464 21.484 1 98.38 168 GLU B O 1
ATOM 2799 N N . LYS B 1 169 ? -2.377 1.145 19.859 1 97.38 169 LYS B N 1
ATOM 2800 C CA . LYS B 1 169 ? -1.438 2.094 20.453 1 97.38 169 LYS B CA 1
ATOM 2801 C C . LYS B 1 169 ? -2.014 3.508 20.453 1 97.38 169 LYS B C 1
ATOM 2803 O O . LYS B 1 169 ? -1.864 4.246 21.422 1 97.38 169 LYS B O 1
ATOM 2808 N N . ILE B 1 170 ? -2.672 3.949 19.391 1 96.88 170 ILE B N 1
ATOM 2809 C CA . ILE B 1 170 ? -3.309 5.258 19.328 1 96.88 170 ILE B CA 1
ATOM 2810 C C . ILE B 1 170 ? -4.383 5.363 20.406 1 96.88 170 ILE B C 1
ATOM 2812 O O . ILE B 1 170 ? -4.445 6.355 21.141 1 96.88 170 ILE B O 1
ATOM 2816 N N . LEU B 1 171 ? -5.207 4.297 20.516 1 97.25 171 LEU B N 1
ATOM 2817 C CA . LEU B 1 171 ? -6.293 4.301 21.5 1 97.25 171 LEU B CA 1
ATOM 2818 C C . LEU B 1 171 ? -5.746 4.426 22.922 1 97.25 171 LEU B C 1
ATOM 2820 O O . LEU B 1 171 ? -6.332 5.117 23.75 1 97.25 171 LEU B O 1
ATOM 2824 N N . ALA B 1 172 ? -4.621 3.846 23.141 1 96.06 172 ALA B N 1
ATOM 2825 C CA . ALA B 1 172 ? -3.996 3.9 24.453 1 96.06 172 ALA B CA 1
ATOM 2826 C C . ALA B 1 172 ? -3.482 5.305 24.766 1 96.06 172 ALA B C 1
ATOM 2828 O O . ALA B 1 172 ? -3.346 5.684 25.922 1 96.06 172 ALA B O 1
ATOM 2829 N N . ASN B 1 173 ? -3.203 6.113 23.703 1 92.88 173 ASN B N 1
ATOM 2830 C CA . ASN B 1 173 ? -2.658 7.457 23.859 1 92.88 173 ASN B CA 1
ATOM 2831 C C . ASN B 1 173 ? -3.664 8.523 23.453 1 92.88 173 ASN B C 1
ATOM 2833 O O . ASN B 1 173 ? -3.293 9.68 23.234 1 92.88 173 ASN B O 1
ATOM 2837 N N . ILE B 1 174 ? -4.902 8.18 23.344 1 92.75 174 ILE B N 1
ATOM 2838 C CA . ILE B 1 174 ? -5.875 9.031 22.656 1 92.75 174 ILE B CA 1
ATOM 2839 C C . ILE B 1 174 ? -6.086 10.32 23.453 1 92.75 174 ILE B C 1
ATOM 2841 O O . ILE B 1 174 ? -6.312 11.383 22.875 1 92.75 174 ILE B O 1
ATOM 2845 N N . ASP B 1 175 ? -5.941 10.32 24.766 1 88.19 175 ASP B N 1
ATOM 2846 C CA . ASP B 1 175 ? -6.156 11.492 25.594 1 88.19 175 ASP B CA 1
ATOM 2847 C C . ASP B 1 175 ? -4.992 12.469 25.484 1 88.19 175 ASP B C 1
ATOM 2849 O O . ASP B 1 175 ? -5.121 13.641 25.844 1 88.19 175 ASP B O 1
ATOM 2853 N N . GLU B 1 176 ? -3.875 12.031 24.953 1 84.94 176 GLU B N 1
ATOM 2854 C CA . GLU B 1 176 ? -2.678 12.859 24.844 1 84.94 176 GLU B CA 1
ATOM 2855 C C . GLU B 1 176 ? -2.584 13.492 23.453 1 84.94 176 GLU B C 1
ATOM 2857 O O . GLU B 1 176 ? -1.7 14.312 23.203 1 84.94 176 GLU B O 1
ATOM 2862 N N . LEU B 1 177 ? -3.449 13.188 22.469 1 83.88 177 LEU B N 1
ATOM 2863 C CA . LEU B 1 177 ? -3.342 13.625 21.078 1 83.88 177 LEU B CA 1
ATOM 2864 C C . LEU B 1 177 ? -3.699 15.102 20.953 1 83.88 177 LEU B C 1
ATOM 2866 O O . LEU B 1 177 ? -3.312 15.758 19.984 1 83.88 177 LEU B O 1
ATOM 2870 N N . GLY B 1 178 ? -4.445 15.758 21.719 1 67.12 178 GLY B N 1
ATOM 2871 C CA . GLY B 1 178 ? -4.898 17.141 21.641 1 67.12 178 GLY B CA 1
ATOM 2872 C C . GLY B 1 178 ? -3.885 18.141 22.172 1 67.12 178 GLY B C 1
ATOM 2873 O O . GLY B 1 178 ? -4.07 19.344 22.047 1 67.12 178 GLY B O 1
ATOM 2874 N N . ASP B 1 179 ? -2.926 17.656 22.984 1 54.97 179 ASP B N 1
ATOM 2875 C CA . ASP B 1 179 ? -2.105 18.641 23.688 1 54.97 179 ASP B CA 1
ATOM 2876 C C . ASP B 1 179 ? -1.129 19.328 22.734 1 54.97 179 ASP B C 1
ATOM 2878 O O . ASP B 1 179 ? -0.247 18.672 22.156 1 54.97 179 ASP B O 1
ATOM 2882 N N . ALA B 1 180 ? -1.738 19.984 21.688 1 48.12 180 ALA B N 1
ATOM 2883 C CA . ALA B 1 180 ? -0.91 20.938 20.953 1 48.12 180 ALA B CA 1
ATOM 2884 C C . ALA B 1 180 ? 0.059 21.656 21.891 1 48.12 180 ALA B C 1
ATOM 2886 O O . ALA B 1 180 ? -0.34 22.156 22.953 1 48.12 180 ALA B O 1
ATOM 2887 N N . SER B 1 181 ? 1.368 21.25 21.859 1 37.62 181 SER B N 1
ATOM 2888 C CA . SER B 1 181 ? 2.166 22.25 22.562 1 37.62 181 SER B CA 1
ATOM 2889 C C . SER B 1 181 ? 1.878 23.656 22.062 1 37.62 181 SER B C 1
ATOM 2891 O O . SER B 1 181 ? 1.519 23.828 20.891 1 37.62 181 SER B O 1
#

Solvent-accessible surface area (backbone atoms only — not comparable to full-atom values): 19747 Å² total; per-residue (Å²): 134,65,60,66,59,45,48,54,46,46,49,26,69,72,70,38,65,44,31,67,67,56,51,51,46,44,28,52,64,40,88,24,54,40,55,36,76,54,48,68,71,56,49,56,53,47,49,53,51,35,37,75,69,47,27,28,42,80,73,48,75,45,53,66,80,93,43,74,73,40,55,27,32,32,65,33,74,58,19,49,54,49,40,53,52,46,30,52,47,30,47,63,58,81,81,82,75,53,59,61,42,50,59,28,57,68,66,38,62,84,51,54,64,67,58,52,50,49,41,50,52,51,41,42,50,51,43,49,52,51,42,50,54,55,53,49,49,59,68,65,52,55,101,79,71,44,65,51,59,53,53,43,51,48,44,55,44,42,49,42,47,37,52,41,54,46,49,52,51,48,62,74,44,51,88,56,54,58,62,69,127,133,64,62,67,59,46,48,53,45,47,49,26,69,73,70,36,65,45,32,67,68,56,51,52,46,42,28,51,58,57,75,29,55,39,56,37,76,54,47,67,71,57,47,55,54,47,50,52,51,35,37,77,69,46,28,27,42,80,73,47,76,45,53,66,79,93,44,75,73,41,54,25,33,32,65,33,75,58,20,51,54,50,39,52,51,46,30,51,47,29,47,66,58,82,81,82,73,52,59,60,43,50,59,26,58,70,66,36,62,83,52,54,65,68,57,52,50,49,41,49,52,50,42,43,51,51,43,50,52,50,42,51,53,52,53,50,52,58,68,65,50,53,99,77,72,42,64,50,57,53,52,45,51,48,46,55,42,42,50,40,47,38,52,41,54,45,51,51,52,46,63,75,43,52,88,56,52,60,62,67,127

Foldseek 3Di:
DPLLLLLVLVCCVVPNKDWLVVSQVCCCLPLCVVVNVQDSVNNVVVVVVCVVVVQKHFPDWDDDDPRDIITIIHGDPVVVVVNVVVVVVVVPDDDDDDDCVVVVLVPCLVPDLVVVLVVLVVLLVVLVVSLVSLVVSVVPDDPDDDPVSVVSSVVSNVVSVVSNVVSVVCVVCSVVSNPPD/DPVLLLLVLVCCVVPNKDWLVVSQVCLCQVLCVPSNVQDSVNNVVVVVVCVVVVQKHFPDWDDDDPRDIITIIHGDPVVVVVNVVVVVVVVPDDDDDDDCVVVVLVPCLVPDLVVVLVVLVVLLVVLVVSLVVSVVSVVPDDPDQDPVSVVVSVVSNVVSVVSNVVSVVCVVCSVVSNPPD

Organism: Nocardia brasiliensis (strain ATCC 700358 / HUJEG-1) (NCBI:txid1133849)

Secondary structure (DSSP, 8-state):
--HHHHHHHHHHHHH-SEEHHHHHHHHHHSS-TTTTTS-HHHHHHHHHHHHHTTSEEEEEEE--TTSPPEEEEEE-HHHHHHHHHHHHHHHH----PPPHHHHHHHT-TTS-HHHHHHHHHHHHHHHHHHHHHHHHHHHH--TT--HHHHHHHHHHHHHHHHHHHHHHHHHHTGGGTT---/--HHHHHHHHHHHHH-SEEHHHHHHHHHHSS-TTTTTS-HHHHHHHHHHHHHTTSEEEEEEE--TTSPPEEEEEE-HHHHHHHHHHHHHHHH----PPPHHHHHHHT-TTS-HHHHHHHHHHHHHHHHHHHHHHHHHHHS--TT--HHHHHHHHHHHHHHHHHHHHHHHHHHTGGGTT---

Nearest PDB structures (foldseek):
  5x11-assembly4_H  TM=8.200E-01  e=3.816E-07  Bacillus spizizenii str. W23
  5x11-assembly2_E  TM=8.085E-01  e=1.406E-06  Bacillus spizizenii str. W23
  5x11-assembly3_D  TM=8.175E-01  e=2.700E-06  Bacillus spizizenii str. W23
  6jyi-assembly1_B  TM=8.011E-01  e=3.178E-06  Bacillus cereus ATCC 14579
  6jyi-assembly1_A  TM=7.730E-01  e=4.649E-06  Bacillus cereus ATCC 14579